Protein AF-A0A418QCU2-F1 (afdb_monomer_lite)

Sequence (236 aa):
VIAGQGRAGPDGTLSGVRPGALLHLPGTDERLAAQLPARLADLHAREFEVLPLRDLRGLRPERPRDLPATALQEVDVWYDRLGRIRRVGNRASSLFRAGTAPYPLADQPLREGGAVRRGERLIEFHLDSARLTELAERPVAGRRIVTASVRDLARALRDDPDLNTFGAVFSISIFSDVLGLYGFTVVDLPPAHERRLTWWSRVIRRAYGVSDPQKRHTPKLAVMSRAAFVERHARD

Structure (mmCIF, N/CA/C/O backbone):
data_AF-A0A418QCU2-F1
#
_entry.id   AF-A0A418QCU2-F1
#
loop_
_atom_site.group_PDB
_atom_site.id
_atom_site.type_symbol
_atom_site.label_atom_id
_atom_site.label_alt_id
_atom_site.label_comp_id
_atom_site.label_asym_id
_atom_site.label_entity_id
_atom_site.label_seq_id
_atom_site.pdbx_PDB_ins_code
_atom_site.Cartn_x
_atom_site.Cartn_y
_atom_site.Cartn_z
_atom_site.occupancy
_atom_site.B_iso_or_equiv
_atom_site.auth_seq_id
_atom_site.auth_comp_id
_atom_site.auth_asym_id
_atom_site.auth_atom_id
_atom_site.pdbx_PDB_model_num
ATOM 1 N N . VAL A 1 1 ? 21.824 -9.791 -14.781 1.00 30.53 1 VAL A N 1
ATOM 2 C CA . VAL A 1 1 ? 21.904 -10.749 -13.646 1.00 30.53 1 VAL A CA 1
ATOM 3 C C . VAL A 1 1 ? 20.633 -10.583 -12.829 1.00 30.53 1 VAL A C 1
ATOM 5 O O . VAL A 1 1 ? 20.264 -9.442 -12.627 1.00 30.53 1 VAL A O 1
ATOM 8 N N . ILE A 1 2 ? 19.911 -11.654 -12.469 1.00 31.83 2 ILE A N 1
ATOM 9 C CA . ILE A 1 2 ? 18.622 -11.552 -11.766 1.00 31.83 2 ILE A CA 1
ATOM 10 C C . ILE A 1 2 ? 18.932 -11.216 -10.314 1.00 31.83 2 ILE A C 1
ATOM 12 O O . ILE A 1 2 ? 19.526 -12.028 -9.612 1.00 31.83 2 ILE A O 1
ATOM 16 N N . ALA A 1 3 ? 18.512 -10.038 -9.868 1.00 28.41 3 ALA A N 1
ATOM 17 C CA . ALA A 1 3 ? 18.489 -9.691 -8.450 1.00 28.41 3 ALA A CA 1
ATOM 18 C C . ALA A 1 3 ? 17.222 -8.882 -8.131 1.00 28.41 3 ALA A C 1
ATOM 20 O O . ALA A 1 3 ? 17.227 -7.686 -7.843 1.00 28.41 3 ALA A O 1
ATOM 21 N N . GLY A 1 4 ? 16.096 -9.573 -8.235 1.00 31.34 4 GLY A N 1
ATOM 22 C CA . GLY A 1 4 ? 14.769 -9.118 -7.846 1.00 31.34 4 GLY A CA 1
ATOM 23 C C . GLY A 1 4 ? 13.805 -10.238 -8.188 1.00 31.34 4 GLY A C 1
ATOM 24 O O . GLY A 1 4 ? 13.878 -10.756 -9.297 1.00 31.34 4 GLY A O 1
ATOM 25 N N . GLN A 1 5 ? 12.995 -10.675 -7.224 1.00 39.28 5 GLN A N 1
ATOM 26 C CA . GLN A 1 5 ? 12.155 -11.874 -7.312 1.00 39.28 5 GLN A CA 1
ATOM 27 C C . GLN A 1 5 ? 11.028 -11.717 -8.341 1.00 39.28 5 GLN A C 1
ATOM 29 O O . GLN A 1 5 ? 9.861 -11.583 -7.987 1.00 39.28 5 GLN A O 1
ATOM 34 N N . GLY A 1 6 ? 11.383 -11.714 -9.622 1.00 42.34 6 GLY A N 1
ATOM 35 C CA . GLY A 1 6 ? 10.427 -11.767 -10.702 1.00 42.34 6 GLY A CA 1
ATOM 36 C C . GLY A 1 6 ? 10.183 -13.207 -11.110 1.00 42.34 6 GLY A C 1
ATOM 37 O O . GLY A 1 6 ? 11.084 -13.857 -11.638 1.00 42.34 6 GLY A O 1
ATOM 38 N N . ARG A 1 7 ? 8.983 -13.729 -10.850 1.00 46.88 7 ARG A N 1
ATOM 39 C CA . ARG A 1 7 ? 8.565 -15.025 -11.395 1.00 46.88 7 ARG A CA 1
ATOM 40 C C . ARG A 1 7 ? 8.063 -14.802 -12.818 1.00 46.88 7 ARG A C 1
ATOM 42 O O . ARG A 1 7 ? 7.165 -13.982 -13.027 1.00 46.88 7 ARG A O 1
ATOM 49 N N . ALA A 1 8 ? 8.648 -15.515 -13.776 1.00 51.78 8 ALA A N 1
ATOM 50 C CA . ALA A 1 8 ? 8.097 -15.605 -15.121 1.00 51.78 8 ALA A CA 1
ATOM 51 C C . ALA A 1 8 ? 6.823 -16.462 -15.067 1.00 51.78 8 ALA A C 1
ATOM 53 O O . ALA A 1 8 ? 6.865 -17.595 -14.586 1.00 51.78 8 ALA A O 1
ATOM 54 N N . GLY A 1 9 ? 5.698 -15.901 -15.506 1.00 48.94 9 GLY A N 1
ATOM 55 C CA . GLY A 1 9 ? 4.469 -16.655 -15.729 1.00 48.94 9 GLY A CA 1
ATOM 56 C C . GLY A 1 9 ? 4.583 -17.565 -16.961 1.00 48.94 9 GLY A C 1
ATOM 57 O O . GLY A 1 9 ? 5.480 -17.365 -17.786 1.00 48.94 9 GLY A O 1
ATOM 58 N N . PRO A 1 10 ? 3.675 -18.547 -17.112 1.00 47.38 10 PRO A N 1
ATOM 59 C CA . PRO A 1 10 ? 3.634 -19.438 -18.278 1.00 47.38 10 PRO A CA 1
ATOM 60 C C . PRO A 1 10 ? 3.483 -18.676 -19.607 1.00 47.38 10 PRO A C 1
ATOM 62 O O . PRO A 1 10 ? 4.009 -19.119 -20.624 1.00 47.38 10 PRO A O 1
ATOM 65 N N . ASP A 1 11 ? 2.886 -17.482 -19.568 1.00 53.50 11 ASP A N 1
ATOM 66 C CA . ASP A 1 11 ? 2.634 -16.630 -20.739 1.00 53.50 11 ASP A CA 1
ATOM 67 C C . ASP A 1 11 ? 3.781 -15.638 -21.021 1.00 53.50 11 ASP A C 1
ATOM 69 O O . ASP A 1 11 ? 3.643 -14.698 -21.802 1.00 53.50 11 ASP A O 1
ATOM 73 N N . GLY A 1 12 ? 4.923 -15.792 -20.342 1.00 57.09 12 GLY A N 1
ATOM 74 C CA . GLY A 1 12 ? 6.085 -14.914 -20.491 1.00 57.09 12 GLY A CA 1
ATOM 75 C C . GLY A 1 12 ? 5.992 -13.588 -19.729 1.00 57.09 12 GLY A C 1
ATOM 76 O O . GLY A 1 12 ? 6.946 -12.815 -19.763 1.00 57.09 12 GLY A O 1
ATOM 77 N N . THR A 1 13 ? 4.907 -13.328 -18.995 1.00 60.78 13 THR A N 1
ATOM 78 C CA . THR A 1 13 ? 4.749 -12.129 -18.158 1.00 60.78 13 THR A CA 1
ATOM 79 C C . THR A 1 13 ? 5.712 -12.136 -16.967 1.00 60.78 13 THR A C 1
ATOM 81 O O . THR A 1 13 ? 5.891 -13.143 -16.278 1.00 60.78 13 THR A O 1
ATOM 84 N N . LEU A 1 14 ? 6.356 -10.994 -16.705 1.00 65.81 14 LEU A N 1
ATOM 85 C CA . LEU A 1 14 ? 7.281 -1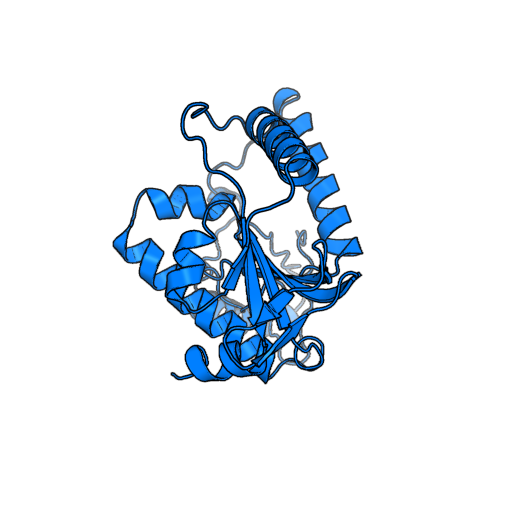0.836 -15.581 1.00 65.81 14 LEU A CA 1
ATOM 86 C C . LEU A 1 14 ? 6.537 -10.266 -14.367 1.00 65.81 14 LEU A C 1
ATOM 88 O O . LEU A 1 14 ? 6.304 -9.060 -14.275 1.00 65.81 14 LEU A O 1
ATOM 92 N N . SER A 1 15 ? 6.169 -11.114 -13.409 1.00 61.00 15 SER A N 1
ATOM 93 C CA . SER A 1 15 ? 5.584 -10.653 -12.138 1.00 61.00 15 SER A CA 1
ATOM 94 C C . SER A 1 15 ? 6.666 -10.093 -11.205 1.00 61.00 15 SER A C 1
ATOM 96 O O . SER A 1 15 ? 7.837 -10.397 -11.387 1.00 61.00 15 SER A O 1
ATOM 98 N N . GLY A 1 16 ? 6.320 -9.247 -10.229 1.00 61.62 16 GLY A N 1
ATOM 99 C CA . GLY A 1 16 ? 7.243 -8.842 -9.150 1.00 61.62 16 GLY A CA 1
ATOM 100 C C . GLY A 1 16 ? 8.428 -7.941 -9.541 1.00 61.62 16 GLY A C 1
ATOM 101 O O . GLY A 1 16 ? 9.327 -7.721 -8.729 1.00 61.62 16 GLY A O 1
ATOM 102 N N . VAL A 1 17 ? 8.450 -7.397 -10.763 1.00 69.81 17 VAL A N 1
ATOM 103 C CA . VAL A 1 17 ? 9.510 -6.481 -11.217 1.00 69.81 17 VAL A CA 1
ATOM 104 C C . VAL A 1 17 ? 9.438 -5.155 -10.455 1.00 69.81 17 VAL A C 1
ATOM 106 O O . VAL A 1 17 ? 8.374 -4.543 -10.318 1.00 69.81 17 VAL A O 1
ATOM 109 N N . ARG A 1 18 ? 10.598 -4.699 -9.972 1.00 67.00 18 ARG A N 1
ATOM 110 C CA . ARG A 1 18 ? 10.771 -3.421 -9.273 1.00 67.00 18 ARG A CA 1
ATOM 111 C C . ARG A 1 18 ? 11.712 -2.492 -10.050 1.00 67.00 18 ARG A C 1
ATOM 113 O O . ARG A 1 18 ? 12.599 -2.984 -10.744 1.00 67.00 18 ARG A O 1
ATOM 120 N N . PRO A 1 19 ? 11.555 -1.164 -9.934 1.00 69.44 19 PRO A N 1
ATOM 121 C CA . PRO A 1 19 ? 12.532 -0.207 -10.450 1.00 69.44 19 PRO A CA 1
ATOM 122 C C . PRO A 1 19 ? 13.943 -0.532 -9.943 1.00 69.44 19 PRO A C 1
ATOM 124 O O . PRO A 1 19 ? 14.108 -0.904 -8.781 1.00 69.44 19 PRO A O 1
ATOM 127 N N . GLY A 1 20 ? 14.943 -0.436 -10.821 1.00 68.62 20 GLY A N 1
ATOM 128 C CA . GLY A 1 20 ? 16.325 -0.819 -10.509 1.00 68.62 20 GLY A CA 1
ATOM 129 C C . GLY A 1 20 ? 16.579 -2.332 -10.453 1.00 68.62 20 GLY A C 1
ATOM 130 O O . GLY A 1 20 ? 17.703 -2.743 -10.173 1.00 68.62 20 GLY A O 1
ATOM 131 N N . ALA A 1 21 ? 15.577 -3.181 -10.723 1.00 72.81 21 ALA A N 1
ATOM 132 C CA . ALA A 1 21 ? 15.808 -4.613 -10.876 1.00 72.81 21 ALA A CA 1
ATOM 133 C C . ALA A 1 21 ? 16.702 -4.886 -12.088 1.00 72.81 21 ALA A C 1
ATOM 135 O O . ALA A 1 21 ? 16.481 -4.370 -13.183 1.00 72.81 21 ALA A O 1
ATOM 136 N N . LEU A 1 22 ? 17.688 -5.755 -11.891 1.00 73.56 22 LEU A N 1
ATOM 137 C CA . LEU A 1 22 ? 18.537 -6.227 -12.969 1.00 73.56 22 LEU A CA 1
ATOM 138 C C . LEU A 1 22 ? 17.881 -7.435 -13.645 1.00 73.56 22 LEU A C 1
ATOM 140 O O . LEU A 1 22 ? 17.531 -8.423 -12.996 1.00 73.56 22 LEU A O 1
ATOM 144 N N . LEU A 1 23 ? 17.741 -7.359 -14.967 1.00 72.12 23 LEU A N 1
ATOM 145 C CA . LEU A 1 23 ? 17.349 -8.487 -15.805 1.00 72.12 23 LEU A CA 1
ATOM 146 C C . LEU A 1 23 ? 18.615 -9.254 -16.213 1.00 72.12 23 LEU A C 1
ATOM 148 O O . LEU A 1 23 ? 19.646 -8.672 -16.558 1.00 72.12 23 LEU A O 1
ATOM 152 N N . HIS A 1 24 ? 18.595 -10.582 -16.122 1.00 71.50 24 HIS A N 1
ATOM 153 C CA . HIS A 1 24 ? 19.604 -11.423 -16.768 1.00 71.50 24 HIS A CA 1
ATOM 154 C C . HIS A 1 24 ? 18.985 -12.071 -17.982 1.00 71.50 24 HIS A C 1
ATOM 156 O O . HIS A 1 24 ? 17.949 -12.718 -17.855 1.00 71.50 24 HIS A O 1
ATOM 162 N N . LEU A 1 25 ? 19.648 -11.928 -19.118 1.00 70.31 25 LEU A N 1
ATOM 163 C CA . LEU A 1 25 ? 19.266 -12.603 -20.340 1.00 70.31 25 LEU A CA 1
ATOM 164 C C . LEU A 1 25 ? 20.426 -13.528 -20.718 1.00 70.31 25 LEU A C 1
ATOM 166 O O . LEU A 1 25 ? 21.427 -13.034 -21.236 1.00 70.31 25 LEU A O 1
ATOM 170 N N . PRO A 1 26 ? 20.373 -14.831 -20.381 1.00 65.69 26 PRO A N 1
ATOM 171 C CA . PRO A 1 26 ? 21.338 -15.786 -20.911 1.00 65.69 26 PRO A CA 1
ATOM 172 C C . PRO A 1 26 ? 21.251 -15.791 -22.442 1.00 65.69 26 PRO A C 1
ATOM 174 O O . PRO A 1 26 ? 20.197 -16.064 -23.008 1.00 65.69 26 PRO A O 1
ATOM 177 N N . GLY A 1 27 ? 22.359 -15.463 -23.111 1.00 65.38 27 GLY A N 1
ATOM 178 C CA . GLY A 1 27 ? 22.407 -15.287 -24.570 1.00 65.38 27 GLY A CA 1
ATOM 179 C C . GLY A 1 27 ? 22.281 -16.575 -25.390 1.00 65.38 27 GLY A C 1
ATOM 180 O O . GLY A 1 27 ? 22.303 -16.511 -26.611 1.00 65.38 27 GLY A O 1
ATOM 181 N N . THR A 1 28 ? 22.169 -17.731 -24.737 1.00 72.38 28 THR A N 1
ATOM 182 C CA . THR A 1 28 ? 22.116 -19.059 -25.367 1.00 72.38 28 THR A CA 1
ATOM 183 C C . THR A 1 28 ? 20.739 -19.723 -25.278 1.00 72.38 28 THR A C 1
ATOM 185 O O . THR A 1 28 ? 20.590 -20.867 -25.694 1.00 72.38 28 THR A O 1
ATOM 188 N N . ASP A 1 29 ? 19.730 -19.041 -24.727 1.00 75.56 29 ASP A N 1
ATOM 189 C CA . ASP A 1 29 ? 18.372 -19.577 -24.598 1.00 75.56 29 ASP A CA 1
ATOM 190 C C . ASP A 1 29 ? 17.481 -19.096 -25.760 1.00 75.56 29 ASP A C 1
ATOM 192 O O . ASP A 1 29 ? 17.008 -17.956 -25.783 1.00 75.56 29 ASP A O 1
ATOM 196 N N . GLU A 1 30 ? 17.236 -19.981 -26.730 1.00 75.94 30 GLU A N 1
ATOM 197 C CA . GLU A 1 30 ? 16.396 -19.706 -27.905 1.00 75.94 30 GLU A CA 1
ATOM 198 C C . GLU A 1 30 ? 14.939 -19.375 -27.540 1.00 75.94 30 GLU A C 1
ATOM 200 O O . GLU A 1 30 ? 14.306 -18.535 -28.186 1.00 75.94 30 GLU A O 1
ATOM 205 N N . ARG A 1 31 ? 14.400 -19.973 -26.467 1.00 77.44 31 ARG A N 1
ATOM 206 C CA . ARG A 1 31 ? 13.034 -19.677 -26.002 1.00 77.44 31 ARG A CA 1
ATOM 207 C C . ARG A 1 31 ? 12.959 -18.274 -25.422 1.00 77.44 31 ARG A C 1
ATOM 209 O O . ARG A 1 31 ? 11.982 -17.561 -25.652 1.00 77.44 31 ARG A O 1
ATOM 216 N N . LEU A 1 32 ? 13.990 -17.864 -24.688 1.00 73.81 32 LEU A N 1
ATOM 217 C CA . LEU A 1 32 ? 14.082 -16.510 -24.160 1.00 73.81 32 LEU A CA 1
ATOM 218 C C . LEU A 1 32 ? 14.228 -15.477 -25.280 1.00 73.81 32 LEU A C 1
ATOM 220 O O . LEU A 1 32 ? 13.557 -14.447 -25.226 1.00 73.81 32 LEU A O 1
ATOM 224 N N . ALA A 1 33 ? 15.058 -15.756 -26.290 1.00 77.31 33 ALA A N 1
ATOM 225 C CA . ALA A 1 33 ? 15.233 -14.881 -27.447 1.00 77.31 33 ALA A CA 1
ATOM 226 C C . ALA A 1 33 ? 13.902 -14.640 -28.182 1.00 77.31 33 ALA A C 1
ATOM 228 O O . ALA A 1 33 ? 13.567 -13.493 -28.479 1.00 77.31 33 ALA A O 1
ATOM 229 N N . ALA A 1 34 ? 13.099 -15.692 -28.377 1.00 81.12 34 ALA A N 1
ATOM 230 C CA . ALA A 1 34 ? 11.776 -15.587 -28.994 1.00 81.12 34 ALA A CA 1
ATOM 231 C C . ALA A 1 34 ? 10.764 -14.791 -28.141 1.00 81.12 34 ALA A C 1
ATOM 233 O O . ALA A 1 34 ? 9.932 -14.064 -28.679 1.00 81.12 34 ALA A O 1
ATOM 234 N N . GLN A 1 35 ? 10.833 -14.897 -26.810 1.00 80.69 35 GLN A N 1
ATOM 235 C CA . GLN A 1 35 ? 9.907 -14.217 -25.891 1.00 80.69 35 GLN A CA 1
ATOM 236 C C . GLN A 1 35 ? 10.326 -12.782 -25.536 1.00 80.69 35 GLN A C 1
ATOM 238 O O . GLN A 1 35 ? 9.530 -12.028 -24.969 1.00 80.69 35 GLN A O 1
ATOM 243 N N . LEU A 1 36 ? 11.566 -12.386 -25.835 1.00 81.88 36 LEU A N 1
ATOM 244 C CA . LEU A 1 36 ? 12.129 -11.110 -25.400 1.00 81.88 36 LEU A CA 1
ATOM 245 C C . LEU A 1 36 ? 11.341 -9.885 -25.902 1.00 81.88 36 LEU A C 1
ATOM 247 O O . LEU A 1 36 ? 11.048 -9.028 -25.067 1.00 81.88 36 LEU A O 1
ATOM 251 N N . PRO A 1 37 ? 10.928 -9.780 -27.183 1.00 85.06 37 PRO A N 1
ATOM 252 C CA . PRO A 1 37 ? 10.163 -8.622 -27.649 1.00 85.06 37 PRO A CA 1
ATOM 253 C C . PRO A 1 37 ? 8.841 -8.441 -26.893 1.00 85.06 37 PRO A C 1
ATOM 255 O O . PRO A 1 37 ? 8.525 -7.333 -26.465 1.00 85.06 37 PRO A O 1
ATOM 258 N N . ALA A 1 38 ? 8.109 -9.533 -26.652 1.00 82.31 38 ALA A N 1
ATOM 259 C CA . ALA A 1 38 ? 6.856 -9.502 -25.898 1.00 82.31 38 ALA A CA 1
ATOM 260 C C . ALA A 1 38 ? 7.081 -9.084 -24.434 1.00 82.31 38 ALA A C 1
ATOM 262 O O . ALA A 1 38 ? 6.328 -8.275 -23.894 1.00 82.31 38 ALA A O 1
ATOM 263 N N . ARG A 1 39 ? 8.163 -9.565 -23.806 1.00 81.88 39 ARG A N 1
ATOM 264 C CA . ARG A 1 39 ? 8.551 -9.170 -22.440 1.00 81.88 39 ARG A CA 1
ATOM 265 C C . ARG A 1 39 ? 8.927 -7.694 -22.338 1.00 81.88 39 ARG A C 1
ATOM 267 O O . ARG A 1 39 ? 8.562 -7.041 -21.366 1.00 81.88 39 ARG A O 1
ATOM 274 N N . LEU A 1 40 ? 9.650 -7.161 -23.323 1.00 83.94 40 LEU A N 1
ATOM 275 C CA . LEU A 1 40 ? 10.004 -5.740 -23.366 1.00 83.94 40 LEU A CA 1
ATOM 276 C C . LEU A 1 40 ? 8.768 -4.863 -23.602 1.00 83.94 40 LEU A C 1
ATOM 278 O O . LEU A 1 40 ? 8.631 -3.828 -22.952 1.00 83.94 40 LEU A O 1
ATOM 282 N N . ALA A 1 41 ? 7.850 -5.301 -24.468 1.00 83.00 41 ALA A N 1
ATOM 283 C CA . ALA A 1 41 ? 6.581 -4.619 -24.693 1.00 83.00 41 ALA A CA 1
ATOM 284 C C . ALA A 1 41 ? 5.710 -4.587 -23.422 1.00 83.00 41 ALA A C 1
ATOM 286 O O . ALA A 1 41 ? 5.183 -3.526 -23.091 1.00 83.00 41 ALA A O 1
ATOM 287 N N . ASP A 1 42 ? 5.618 -5.695 -22.673 1.00 81.81 42 ASP A N 1
ATOM 288 C CA . ASP A 1 42 ? 4.931 -5.741 -21.368 1.00 81.81 42 ASP A CA 1
ATOM 289 C C . ASP A 1 42 ? 5.546 -4.751 -20.370 1.00 81.81 42 ASP A C 1
ATOM 291 O O . ASP A 1 42 ? 4.839 -3.949 -19.759 1.00 81.81 42 ASP A O 1
ATOM 295 N N . LEU A 1 43 ? 6.876 -4.757 -20.234 1.00 82.44 43 LEU A N 1
ATOM 296 C CA . LEU A 1 43 ? 7.582 -3.838 -19.340 1.00 82.44 43 LEU A CA 1
ATOM 297 C C . LEU A 1 43 ? 7.321 -2.375 -19.715 1.00 82.44 43 LEU A C 1
ATOM 299 O O . LEU A 1 43 ? 6.993 -1.576 -18.837 1.00 82.44 43 LEU A O 1
ATOM 303 N N . HIS A 1 44 ? 7.387 -2.038 -21.002 1.00 82.00 44 HIS A N 1
ATOM 304 C CA . HIS A 1 44 ? 7.126 -0.683 -21.481 1.00 82.00 44 HIS A CA 1
ATOM 305 C C . HIS A 1 44 ? 5.660 -0.264 -21.283 1.00 82.00 44 HIS A C 1
ATOM 307 O O . HIS A 1 44 ? 5.393 0.844 -20.819 1.00 82.00 44 HIS A O 1
ATOM 313 N N . ALA A 1 45 ? 4.699 -1.158 -21.545 1.00 82.56 45 ALA A N 1
ATOM 314 C CA . ALA A 1 45 ? 3.277 -0.925 -21.266 1.00 82.56 45 ALA A CA 1
ATOM 315 C C . ALA A 1 45 ? 3.011 -0.682 -19.770 1.00 82.56 45 ALA A C 1
ATOM 317 O O . ALA A 1 45 ? 2.085 0.033 -19.389 1.00 82.56 45 ALA A O 1
ATOM 318 N N . ARG A 1 46 ? 3.867 -1.244 -18.916 1.00 76.12 46 ARG A N 1
ATOM 319 C CA . ARG A 1 46 ? 3.882 -1.034 -17.471 1.00 76.12 46 ARG A CA 1
ATOM 320 C C . ARG A 1 46 ? 4.797 0.111 -17.043 1.00 76.12 46 ARG A C 1
ATOM 322 O O . ARG A 1 46 ? 5.106 0.193 -15.861 1.00 76.12 46 ARG A O 1
ATOM 329 N N . GLU A 1 47 ? 5.194 1.002 -17.951 1.00 80.81 47 GLU A N 1
ATOM 330 C CA . GLU A 1 47 ? 5.992 2.211 -17.690 1.00 80.81 47 GLU A CA 1
ATOM 331 C C . GLU A 1 47 ? 7.446 1.942 -17.248 1.00 80.81 47 GLU A C 1
ATOM 333 O O . GLU A 1 47 ? 8.111 2.839 -16.726 1.00 80.81 47 GLU A O 1
ATOM 338 N N . PHE A 1 48 ? 7.959 0.719 -17.411 1.00 80.25 48 PHE A N 1
ATOM 339 C CA . PHE A 1 48 ? 9.370 0.429 -17.161 1.00 80.25 48 PHE A CA 1
ATOM 340 C C . PHE A 1 48 ? 10.221 0.810 -18.366 1.00 80.25 48 PHE A C 1
ATOM 342 O O . PHE A 1 48 ? 9.919 0.456 -19.504 1.00 80.25 48 PHE A O 1
ATOM 349 N N . GLU A 1 49 ? 11.345 1.457 -18.084 1.00 82.12 49 GLU A N 1
ATOM 350 C CA . GLU A 1 49 ? 12.409 1.675 -19.052 1.00 82.12 49 GLU A CA 1
ATOM 351 C C . GLU A 1 49 ? 13.488 0.605 -18.861 1.00 82.12 49 GLU A C 1
ATOM 353 O O . GLU A 1 49 ? 13.977 0.384 -17.748 1.00 82.12 49 GLU A O 1
ATOM 358 N N . VAL A 1 50 ? 13.839 -0.092 -19.943 1.00 82.62 50 VAL A N 1
ATOM 359 C CA . VAL A 1 50 ? 14.890 -1.113 -19.930 1.00 82.62 50 VAL A CA 1
ATOM 360 C C . VAL A 1 50 ? 16.165 -0.490 -20.476 1.00 82.62 50 VAL A C 1
ATOM 362 O O . VAL A 1 50 ? 16.270 -0.216 -21.668 1.00 82.62 50 VAL A O 1
ATOM 365 N N . LEU A 1 51 ? 17.135 -0.281 -19.590 1.00 82.31 51 LEU A N 1
ATOM 366 C CA . LEU A 1 51 ? 18.419 0.336 -19.910 1.00 82.31 51 LEU A CA 1
ATOM 367 C C . LEU A 1 51 ? 19.556 -0.684 -19.807 1.00 82.31 51 LEU A C 1
ATOM 369 O O . LEU A 1 51 ? 19.501 -1.589 -18.963 1.00 82.31 51 LEU A O 1
ATOM 373 N N . PRO A 1 52 ? 20.619 -0.553 -20.621 1.00 80.69 52 PRO A N 1
ATOM 374 C CA . PRO A 1 52 ? 21.836 -1.310 -20.381 1.00 80.69 52 PRO A CA 1
ATOM 375 C C . PRO A 1 52 ? 22.460 -0.868 -19.049 1.00 80.69 52 PRO A C 1
ATOM 377 O O . PRO A 1 52 ? 22.338 0.282 -18.634 1.00 80.69 52 PRO A O 1
ATOM 380 N N . LEU A 1 53 ? 23.179 -1.782 -18.388 1.00 76.56 53 LEU A N 1
ATOM 381 C CA . LEU A 1 53 ? 23.733 -1.570 -17.041 1.00 76.56 53 LEU A CA 1
ATOM 382 C C . LEU A 1 53 ? 24.556 -0.275 -16.913 1.00 76.56 53 LEU A C 1
ATOM 384 O O . LEU A 1 53 ? 24.494 0.388 -15.886 1.00 76.56 53 LEU A O 1
ATOM 388 N N . ARG A 1 54 ? 25.296 0.092 -17.965 1.00 76.81 54 ARG A N 1
ATOM 389 C CA . ARG A 1 54 ? 26.115 1.316 -18.029 1.00 76.81 54 ARG A CA 1
ATOM 390 C C . ARG A 1 54 ? 25.310 2.619 -17.961 1.00 76.81 54 ARG A C 1
ATOM 392 O O . ARG A 1 54 ? 25.853 3.629 -17.531 1.00 76.81 54 ARG A O 1
ATOM 399 N N . ASP A 1 55 ? 24.041 2.580 -18.355 1.00 77.12 55 ASP A N 1
ATOM 400 C CA . ASP A 1 55 ? 23.168 3.754 -18.423 1.00 77.12 55 ASP A CA 1
ATOM 401 C C . ASP A 1 55 ? 22.288 3.870 -17.162 1.00 77.12 55 ASP A C 1
ATOM 403 O O . ASP A 1 55 ? 21.531 4.831 -17.005 1.00 77.12 55 ASP A O 1
ATOM 407 N N . LEU A 1 56 ? 22.403 2.922 -16.217 1.00 72.31 56 LEU A N 1
ATOM 408 C CA . LEU A 1 56 ? 21.753 3.032 -14.914 1.00 72.31 56 LEU A CA 1
ATOM 409 C C . LEU A 1 56 ? 22.396 4.160 -14.098 1.00 72.31 56 LEU A C 1
ATOM 411 O O . LEU A 1 56 ? 23.542 4.082 -13.650 1.00 72.31 56 LEU A O 1
ATOM 415 N N . ARG A 1 57 ? 21.619 5.223 -13.872 1.00 64.88 57 ARG A N 1
ATOM 416 C CA . ARG A 1 57 ? 22.030 6.366 -13.051 1.00 64.88 57 ARG A CA 1
ATOM 417 C C . ARG A 1 57 ? 22.396 5.928 -11.636 1.00 64.88 57 ARG A C 1
ATOM 419 O O . ARG A 1 57 ? 21.675 5.166 -11.001 1.00 64.88 57 ARG A O 1
ATOM 426 N N . GLY A 1 58 ? 23.496 6.475 -11.124 1.00 66.62 58 GLY A N 1
ATOM 427 C CA . GLY A 1 58 ? 23.945 6.220 -9.755 1.00 66.62 58 GLY A CA 1
ATOM 428 C C . GLY A 1 58 ? 24.656 4.881 -9.560 1.00 66.62 58 GLY A C 1
ATOM 429 O O . GLY A 1 58 ? 25.042 4.584 -8.430 1.00 66.62 58 GLY A O 1
ATOM 430 N N . LEU A 1 59 ? 24.883 4.106 -10.631 1.00 66.75 59 LEU A N 1
ATOM 431 C CA . LEU A 1 59 ? 25.722 2.915 -10.572 1.00 66.75 59 LEU A CA 1
ATOM 432 C C . LEU A 1 59 ? 27.146 3.330 -10.183 1.00 66.75 59 LEU A C 1
ATOM 434 O O . LEU A 1 59 ? 27.868 3.975 -10.943 1.00 66.75 59 LEU A O 1
ATOM 438 N N . ARG A 1 60 ? 27.546 2.980 -8.966 1.00 75.25 60 ARG A N 1
ATOM 439 C CA . ARG A 1 60 ? 28.899 3.193 -8.462 1.00 75.25 60 ARG A CA 1
ATOM 440 C C . ARG A 1 60 ? 29.298 2.013 -7.588 1.00 75.25 60 ARG A C 1
ATOM 442 O O . ARG A 1 60 ? 28.418 1.418 -6.968 1.00 75.25 60 ARG A O 1
ATOM 449 N N . PRO A 1 61 ? 30.599 1.705 -7.481 1.00 74.19 61 PRO A N 1
ATOM 450 C CA . PRO A 1 61 ? 31.075 0.757 -6.488 1.00 74.19 61 PRO A CA 1
ATOM 451 C C . PRO A 1 61 ? 30.609 1.166 -5.087 1.00 74.19 61 PRO A C 1
ATOM 453 O O . PRO A 1 61 ? 30.654 2.356 -4.729 1.00 74.19 61 PRO A O 1
ATOM 456 N N . GLU A 1 62 ? 30.158 0.180 -4.313 1.00 69.19 62 GLU A N 1
ATOM 457 C CA . GLU A 1 62 ? 29.862 0.368 -2.898 1.00 69.19 62 GLU A CA 1
ATOM 458 C C . GLU A 1 62 ? 31.127 0.831 -2.171 1.00 69.19 62 GLU A C 1
ATOM 460 O O . GLU A 1 62 ? 32.240 0.365 -2.423 1.00 69.19 62 GLU A O 1
ATOM 465 N N . ARG A 1 63 ? 30.960 1.804 -1.281 1.00 75.75 63 ARG A N 1
ATOM 466 C CA . ARG A 1 63 ? 32.012 2.320 -0.409 1.00 75.75 63 ARG A CA 1
ATOM 467 C C . ARG A 1 63 ? 31.683 1.925 1.030 1.00 75.75 63 ARG A C 1
ATOM 469 O O . ARG A 1 63 ? 30.511 1.772 1.358 1.00 75.75 63 ARG A O 1
ATOM 476 N N . PRO A 1 64 ? 32.666 1.882 1.943 1.00 73.62 64 PRO A N 1
ATOM 477 C CA . PRO A 1 64 ? 32.417 1.544 3.349 1.00 73.62 64 PRO A CA 1
ATOM 478 C C . PRO A 1 64 ? 31.334 2.401 4.029 1.00 73.62 64 PRO A C 1
ATOM 480 O O . PRO A 1 64 ? 30.606 1.925 4.892 1.00 73.62 64 PRO A O 1
ATOM 483 N N . ARG A 1 65 ? 31.179 3.662 3.602 1.00 72.81 65 ARG A N 1
ATOM 484 C CA . ARG A 1 65 ? 30.124 4.574 4.081 1.00 72.81 65 ARG A CA 1
ATOM 485 C C . ARG A 1 65 ? 28.698 4.175 3.674 1.00 72.81 65 ARG A C 1
ATOM 487 O O . ARG A 1 65 ? 27.754 4.722 4.227 1.00 72.81 65 ARG A O 1
ATOM 494 N N . ASP A 1 66 ? 28.551 3.273 2.708 1.00 66.81 66 ASP A N 1
ATOM 495 C CA . ASP A 1 66 ? 27.261 2.802 2.196 1.00 66.81 66 ASP A CA 1
ATOM 496 C C . ASP A 1 66 ? 26.768 1.560 2.950 1.00 66.81 66 ASP A C 1
ATOM 498 O O . ASP A 1 66 ? 25.574 1.278 2.945 1.00 66.81 66 ASP A O 1
ATOM 502 N N . LEU A 1 67 ? 27.661 0.872 3.676 1.00 73.50 67 LEU A N 1
ATOM 503 C CA . LEU A 1 67 ? 27.346 -0.338 4.440 1.00 73.50 67 LEU A CA 1
ATOM 504 C C . LEU A 1 67 ? 26.158 -0.175 5.403 1.00 73.50 67 LEU A C 1
ATOM 506 O O . LEU A 1 67 ? 25.349 -1.097 5.472 1.00 73.50 67 LEU A O 1
ATOM 510 N N . PRO A 1 68 ? 25.978 0.956 6.122 1.00 68.06 68 PRO A N 1
ATOM 511 C CA . PRO A 1 68 ? 24.796 1.140 6.963 1.00 68.06 68 PRO A CA 1
ATOM 512 C C . PRO A 1 68 ? 23.487 1.159 6.164 1.00 68.06 68 PRO A C 1
ATOM 514 O O . PRO A 1 68 ? 22.490 0.603 6.619 1.00 68.06 68 PRO A O 1
ATOM 517 N N . ALA A 1 69 ? 23.485 1.772 4.977 1.00 62.53 69 ALA A N 1
ATOM 518 C CA . ALA A 1 69 ? 22.314 1.815 4.105 1.00 62.53 69 ALA A CA 1
ATOM 519 C C . ALA A 1 69 ? 22.028 0.433 3.496 1.00 62.53 69 ALA A C 1
ATOM 521 O O . ALA A 1 69 ? 20.874 0.006 3.486 1.00 62.53 69 ALA A O 1
ATOM 522 N N . THR A 1 70 ? 23.071 -0.291 3.075 1.00 65.25 70 THR A N 1
ATOM 523 C CA . THR A 1 70 ? 22.962 -1.678 2.596 1.00 65.25 70 THR A CA 1
ATOM 524 C C . THR A 1 70 ? 22.418 -2.599 3.693 1.00 65.25 70 THR A C 1
ATOM 526 O O . THR A 1 70 ? 21.485 -3.360 3.457 1.00 65.25 70 THR A O 1
ATOM 529 N N . ALA A 1 71 ? 22.919 -2.485 4.926 1.00 64.12 71 ALA A N 1
ATOM 530 C CA . ALA A 1 71 ? 22.435 -3.274 6.057 1.00 64.12 71 ALA A CA 1
ATOM 531 C C . ALA A 1 71 ? 20.967 -2.970 6.406 1.00 64.12 71 ALA A C 1
ATOM 533 O O . ALA A 1 71 ? 20.203 -3.894 6.679 1.00 64.12 71 ALA A O 1
ATOM 534 N N . LEU A 1 72 ? 20.544 -1.699 6.367 1.00 62.38 72 LEU A N 1
ATOM 535 C CA . LEU A 1 72 ? 19.130 -1.351 6.551 1.00 62.38 72 LEU A CA 1
ATOM 536 C C . LEU A 1 72 ? 18.247 -1.908 5.430 1.00 62.38 72 LEU A C 1
ATOM 538 O O . LEU A 1 72 ? 17.148 -2.379 5.706 1.00 62.38 72 LEU A O 1
ATOM 542 N N . GLN A 1 73 ? 18.731 -1.904 4.190 1.00 62.81 73 GLN A N 1
ATOM 543 C CA . GLN A 1 73 ? 17.998 -2.472 3.063 1.00 62.81 73 GLN A CA 1
ATOM 544 C C . GLN A 1 73 ? 17.762 -3.982 3.236 1.00 62.81 73 GLN A C 1
ATOM 546 O O . GLN A 1 73 ? 16.690 -4.476 2.895 1.00 62.81 73 GLN A O 1
ATOM 551 N N . GLU A 1 74 ? 18.716 -4.710 3.820 1.00 60.91 74 GLU A N 1
ATOM 552 C CA . GLU A 1 74 ? 18.537 -6.124 4.174 1.00 60.91 74 GLU A CA 1
ATOM 553 C C . GLU A 1 74 ? 17.512 -6.325 5.301 1.00 60.91 74 GLU A C 1
ATOM 555 O O . GLU A 1 74 ? 16.722 -7.272 5.263 1.00 60.91 74 GLU A O 1
ATOM 560 N N . VAL A 1 75 ? 17.466 -5.415 6.283 1.00 60.91 75 VAL A N 1
ATOM 561 C CA . VAL A 1 75 ? 16.421 -5.417 7.322 1.00 60.91 75 VAL A CA 1
ATOM 562 C C . VAL A 1 75 ? 15.044 -5.172 6.706 1.00 60.91 75 VAL A C 1
ATOM 564 O O . VAL A 1 75 ? 14.105 -5.888 7.047 1.00 60.91 75 VAL A O 1
ATOM 567 N N . ASP A 1 76 ? 14.927 -4.236 5.762 1.00 62.03 76 ASP A N 1
ATOM 568 C CA . ASP A 1 76 ? 13.685 -3.986 5.023 1.00 62.03 76 ASP A CA 1
ATOM 569 C C . ASP A 1 76 ? 13.256 -5.221 4.219 1.00 62.03 76 ASP A C 1
ATOM 571 O O . ASP A 1 76 ? 12.088 -5.596 4.254 1.00 62.03 76 ASP A O 1
ATOM 575 N N . VAL A 1 77 ? 14.191 -5.919 3.561 1.00 60.44 77 VAL A N 1
ATOM 576 C CA . VAL A 1 77 ? 13.905 -7.181 2.851 1.00 60.44 77 VAL A CA 1
ATOM 577 C C . VAL A 1 77 ? 13.405 -8.260 3.814 1.00 60.44 77 VAL A C 1
ATOM 579 O O . VAL A 1 77 ? 12.468 -8.996 3.492 1.00 60.44 77 VAL A O 1
ATOM 582 N N . TRP A 1 78 ? 13.996 -8.359 5.004 1.00 55.84 78 TRP A N 1
ATOM 583 C CA . TRP A 1 78 ? 13.547 -9.284 6.044 1.00 55.84 78 TRP A CA 1
ATOM 584 C C . TRP A 1 78 ? 12.165 -8.927 6.590 1.00 55.84 78 TRP A C 1
ATOM 586 O O . TRP A 1 78 ? 11.329 -9.816 6.763 1.00 55.84 78 TRP A O 1
ATOM 596 N N . TYR A 1 79 ? 11.905 -7.642 6.824 1.00 56.91 79 TYR A N 1
ATOM 597 C CA . TYR A 1 79 ? 10.614 -7.150 7.292 1.00 56.91 79 TYR A CA 1
ATOM 598 C C . TYR A 1 79 ? 9.526 -7.358 6.232 1.00 56.91 79 TYR A C 1
ATOM 600 O O . TYR A 1 79 ? 8.453 -7.871 6.549 1.00 56.91 79 TYR A O 1
ATOM 608 N N . ASP A 1 80 ? 9.836 -7.083 4.961 1.00 63.12 80 ASP A N 1
ATOM 609 C CA . ASP A 1 80 ? 8.958 -7.344 3.820 1.00 63.12 80 ASP A CA 1
ATOM 610 C C . ASP A 1 80 ? 8.636 -8.844 3.711 1.00 63.12 80 ASP A C 1
ATOM 612 O O . ASP A 1 80 ? 7.481 -9.234 3.515 1.00 63.12 80 ASP A O 1
ATOM 616 N N . ARG A 1 81 ? 9.637 -9.710 3.921 1.00 58.78 81 ARG A N 1
ATOM 617 C CA . ARG A 1 81 ? 9.472 -11.169 3.881 1.00 58.78 81 ARG A CA 1
ATOM 618 C C . ARG A 1 81 ? 8.631 -11.702 5.043 1.00 58.78 81 ARG A C 1
ATOM 620 O O . ARG A 1 81 ? 7.804 -12.588 4.828 1.00 58.78 81 ARG A O 1
ATOM 627 N N . LEU A 1 82 ? 8.817 -11.169 6.250 1.00 58.38 82 LEU A N 1
ATOM 628 C CA . LEU A 1 82 ? 8.054 -11.555 7.443 1.00 58.38 82 LEU A CA 1
ATOM 629 C C . LEU A 1 82 ? 6.615 -11.018 7.408 1.00 58.38 82 LEU A C 1
ATOM 631 O O . LEU A 1 82 ? 5.685 -11.742 7.762 1.00 58.38 82 LEU A O 1
ATOM 635 N N . GLY A 1 83 ? 6.417 -9.786 6.934 1.00 56.12 83 GLY A N 1
ATOM 636 C CA . GLY A 1 83 ? 5.104 -9.149 6.792 1.00 56.12 83 GLY A CA 1
ATOM 637 C C . GLY A 1 83 ? 4.329 -9.566 5.538 1.00 56.12 83 GLY A C 1
ATOM 638 O O . GLY A 1 83 ? 3.187 -9.137 5.355 1.00 56.12 83 GLY A O 1
ATOM 639 N N . ARG A 1 84 ? 4.941 -10.385 4.664 1.00 64.25 84 ARG A N 1
ATOM 640 C CA . ARG A 1 84 ? 4.452 -10.695 3.306 1.00 64.25 84 ARG A CA 1
ATOM 641 C C . ARG A 1 84 ? 4.071 -9.420 2.542 1.00 64.25 84 ARG A C 1
ATOM 643 O O . ARG A 1 84 ? 3.081 -9.397 1.811 1.00 64.25 84 ARG A O 1
ATOM 650 N N . ILE A 1 85 ? 4.845 -8.356 2.755 1.00 69.50 85 ILE A N 1
ATOM 651 C CA . ILE A 1 85 ? 4.626 -7.056 2.138 1.00 69.50 85 ILE A CA 1
ATOM 652 C C . ILE A 1 85 ? 5.013 -7.186 0.670 1.00 69.50 85 ILE A C 1
ATOM 654 O O . ILE A 1 85 ? 6.143 -7.523 0.318 1.00 69.50 85 ILE A O 1
ATOM 658 N N . ARG A 1 86 ? 4.048 -6.930 -0.202 1.00 72.75 86 ARG A N 1
ATOM 659 C CA . ARG A 1 86 ? 4.210 -6.992 -1.649 1.00 72.75 86 ARG A CA 1
ATOM 660 C C . ARG A 1 86 ? 3.769 -5.698 -2.283 1.00 72.75 86 ARG A C 1
ATOM 662 O O . ARG A 1 86 ? 2.870 -5.014 -1.804 1.00 72.75 86 ARG A O 1
ATOM 669 N N . ARG A 1 87 ? 4.413 -5.355 -3.390 1.00 73.38 87 ARG A N 1
ATOM 670 C CA . ARG A 1 87 ? 4.022 -4.195 -4.179 1.00 73.38 87 ARG A CA 1
ATOM 671 C C . ARG A 1 87 ? 2.605 -4.384 -4.708 1.00 73.38 87 ARG A C 1
ATOM 673 O O . ARG A 1 87 ? 2.261 -5.469 -5.171 1.00 73.38 87 ARG A O 1
ATOM 680 N N . VAL A 1 88 ? 1.810 -3.325 -4.638 1.00 76.69 88 VAL A N 1
ATOM 681 C CA . VAL A 1 88 ? 0.445 -3.326 -5.148 1.00 76.69 88 VAL A CA 1
ATOM 682 C C . VAL A 1 88 ? 0.398 -2.565 -6.460 1.00 76.69 88 VAL A C 1
ATOM 684 O O . VAL A 1 88 ? 0.818 -1.412 -6.534 1.00 76.69 88 VAL A O 1
ATOM 687 N N . GLY A 1 89 ? -0.097 -3.236 -7.496 1.00 69.19 89 GLY A N 1
ATOM 688 C CA . GLY A 1 89 ? -0.010 -2.773 -8.875 1.00 69.19 89 GLY A CA 1
ATOM 689 C C . GLY A 1 89 ? 1.243 -3.284 -9.585 1.00 69.19 89 GLY A C 1
ATOM 690 O O . GLY A 1 89 ? 2.226 -3.703 -8.971 1.00 69.19 89 GLY A O 1
ATOM 691 N N . ASN A 1 90 ? 1.183 -3.269 -10.916 1.00 69.06 90 ASN A N 1
ATOM 692 C CA . ASN A 1 90 ? 2.220 -3.844 -11.770 1.00 69.06 90 ASN A CA 1
ATOM 693 C C . ASN A 1 90 ? 3.047 -2.782 -12.512 1.00 69.06 90 ASN A C 1
ATOM 695 O O . ASN A 1 90 ? 3.941 -3.131 -13.277 1.00 69.06 90 ASN A O 1
ATOM 699 N N . ARG A 1 91 ? 2.761 -1.491 -12.308 1.00 68.94 91 ARG A N 1
ATOM 700 C CA . ARG A 1 91 ? 3.369 -0.389 -13.062 1.00 68.94 91 ARG A CA 1
ATOM 701 C C . ARG A 1 91 ? 4.677 0.065 -12.446 1.00 68.94 91 ARG A C 1
ATOM 703 O O . ARG A 1 91 ? 4.891 -0.066 -11.242 1.00 68.94 91 ARG A O 1
ATOM 710 N N . ALA A 1 92 ? 5.552 0.666 -13.238 1.00 64.25 92 ALA A N 1
ATOM 711 C CA . ALA A 1 92 ? 6.744 1.304 -12.732 1.00 64.25 92 ALA A CA 1
ATOM 712 C C . ALA A 1 92 ? 6.355 2.420 -11.776 1.00 64.25 92 ALA A C 1
ATOM 714 O O . ALA A 1 92 ? 7.029 2.520 -10.770 1.00 64.25 92 ALA A O 1
ATOM 715 N N . SER A 1 93 ? 5.261 3.163 -11.977 1.00 65.69 93 SER A N 1
ATOM 716 C CA . SER A 1 93 ? 4.787 4.227 -11.073 1.00 65.69 93 SER A CA 1
ATOM 717 C C . SER A 1 93 ? 4.149 3.769 -9.750 1.00 65.69 93 SER A C 1
ATOM 719 O O . SER A 1 93 ? 4.030 4.598 -8.851 1.00 65.69 93 SER A O 1
ATOM 721 N N . SER A 1 94 ? 3.801 2.486 -9.568 1.00 71.12 94 SER A N 1
ATOM 722 C CA . SER A 1 94 ? 3.067 2.019 -8.377 1.00 71.12 94 SER A CA 1
ATOM 723 C C . SER A 1 94 ? 3.803 2.340 -7.067 1.00 71.12 94 SER A C 1
ATOM 725 O O . SER A 1 94 ? 4.941 1.901 -6.863 1.00 71.12 94 SER A O 1
ATOM 727 N N . LEU A 1 95 ? 3.153 3.111 -6.188 1.00 75.69 95 LEU A N 1
ATOM 728 C CA . LEU A 1 95 ? 3.757 3.632 -4.954 1.00 75.69 95 LEU A CA 1
ATOM 729 C C . LEU A 1 95 ? 3.519 2.775 -3.721 1.00 75.69 95 LEU A C 1
ATOM 731 O O . LEU A 1 95 ? 4.291 2.868 -2.766 1.00 75.69 95 LEU A O 1
ATOM 735 N N . PHE A 1 96 ? 2.437 2.000 -3.711 1.00 82.31 96 PHE A N 1
ATOM 736 C CA . PHE A 1 96 ? 2.026 1.287 -2.515 1.00 82.31 96 PHE A CA 1
ATOM 737 C C . PHE A 1 96 ? 2.597 -0.121 -2.466 1.00 82.31 96 PHE A C 1
ATOM 739 O O . PHE A 1 96 ? 2.677 -0.839 -3.467 1.00 82.31 96 PHE A O 1
ATOM 746 N N . ARG A 1 97 ? 2.961 -0.521 -1.255 1.00 83.06 97 ARG A N 1
ATOM 747 C CA . ARG A 1 97 ? 3.179 -1.913 -0.880 1.00 83.06 97 ARG A CA 1
ATOM 748 C C . ARG A 1 97 ? 2.136 -2.273 0.162 1.00 83.06 97 ARG A C 1
ATOM 750 O O . ARG A 1 97 ? 1.793 -1.419 0.965 1.00 83.06 97 ARG A O 1
ATOM 757 N N . ALA A 1 98 ? 1.629 -3.493 0.147 1.00 85.94 98 ALA A N 1
ATOM 758 C CA . ALA A 1 98 ? 0.665 -3.978 1.117 1.00 85.94 98 ALA A CA 1
ATOM 759 C C . ALA A 1 98 ? 1.115 -5.324 1.673 1.00 85.94 98 ALA A C 1
ATOM 761 O O . ALA A 1 98 ? 1.571 -6.188 0.926 1.00 85.94 98 ALA A O 1
ATOM 762 N N . GLY A 1 99 ? 0.985 -5.489 2.981 1.00 85.31 99 GLY A N 1
ATOM 763 C CA . GLY A 1 99 ? 1.202 -6.743 3.687 1.00 85.31 99 GLY A CA 1
ATOM 764 C C . GLY A 1 99 ? 0.129 -6.949 4.743 1.00 85.31 99 GLY A C 1
ATOM 765 O O . GLY A 1 99 ? -0.783 -6.137 4.890 1.00 85.31 99 GLY A O 1
ATOM 766 N N . THR A 1 100 ? 0.229 -8.046 5.485 1.00 88.44 100 THR A N 1
ATOM 767 C CA . THR A 1 100 ? -0.719 -8.340 6.565 1.00 88.44 100 THR A CA 1
ATOM 768 C C . THR A 1 100 ? -0.081 -8.024 7.906 1.00 88.44 100 THR A C 1
ATOM 770 O O . THR A 1 100 ? 0.983 -8.567 8.211 1.00 88.44 100 THR A O 1
ATOM 773 N N . ALA A 1 101 ? -0.747 -7.227 8.734 1.00 87.12 101 ALA A N 1
ATOM 774 C CA . ALA A 1 101 ? -0.258 -6.878 10.062 1.00 87.12 101 ALA A CA 1
ATOM 775 C C . ALA A 1 101 ? -1.405 -6.856 11.086 1.00 87.12 101 ALA A C 1
ATOM 777 O O . ALA A 1 101 ? -2.556 -6.601 10.722 1.00 87.12 101 ALA A O 1
ATOM 778 N N . PRO A 1 102 ? -1.126 -7.159 12.367 1.00 89.31 102 PRO A N 1
ATOM 779 C CA . PRO A 1 102 ? -2.105 -6.971 13.429 1.00 89.31 102 PRO A CA 1
ATOM 780 C C . PRO A 1 102 ? -2.366 -5.476 13.650 1.00 89.31 102 PRO A C 1
ATOM 782 O O . PRO A 1 102 ? -1.427 -4.680 13.720 1.00 89.31 102 PRO A O 1
ATOM 785 N N . TYR A 1 103 ? -3.632 -5.100 13.814 1.00 90.62 103 TYR A N 1
ATOM 786 C CA . TYR A 1 103 ? -4.020 -3.727 14.107 1.00 90.62 103 TYR A CA 1
ATOM 787 C C . TYR A 1 103 ? -3.438 -3.275 15.463 1.00 90.62 103 TYR A C 1
ATOM 789 O O . TYR A 1 103 ? -3.706 -3.914 16.489 1.00 90.62 103 TYR A O 1
ATOM 797 N N . PRO A 1 104 ? -2.624 -2.202 15.507 1.00 86.62 104 PRO A N 1
ATOM 798 C CA . PRO A 1 104 ? -1.786 -1.916 16.674 1.00 86.62 104 PRO A CA 1
ATOM 799 C C . PRO A 1 104 ? -2.476 -1.081 17.762 1.00 86.62 104 PRO A C 1
ATOM 801 O O . PRO A 1 104 ? -1.963 -0.988 18.886 1.00 86.62 104 PRO A O 1
ATOM 804 N N . LEU A 1 105 ? -3.611 -0.451 17.450 1.00 89.44 105 LEU A N 1
ATOM 805 C CA . LEU A 1 105 ? -4.309 0.469 18.352 1.00 89.44 105 LEU A CA 1
ATOM 806 C C . LEU A 1 105 ? -5.422 -0.228 19.139 1.00 89.44 105 LEU A C 1
ATOM 808 O O . LEU A 1 105 ? -5.640 -1.428 18.996 1.00 89.44 105 LEU A O 1
ATOM 812 N N . ALA A 1 106 ? -6.055 0.510 20.052 1.00 90.69 106 ALA A N 1
ATOM 813 C CA . ALA A 1 106 ? -7.280 0.065 20.712 1.00 90.69 106 ALA A CA 1
ATOM 814 C C . ALA A 1 106 ? -8.435 -0.020 19.704 1.00 90.69 106 ALA A C 1
ATOM 816 O O . ALA A 1 106 ? -8.342 0.557 18.620 1.00 90.69 106 ALA A O 1
ATOM 817 N N . ASP A 1 107 ? -9.500 -0.726 20.078 1.00 92.62 107 ASP A N 1
ATOM 818 C CA . ASP A 1 107 ? -10.686 -0.904 19.244 1.00 92.62 107 ASP A CA 1
ATOM 819 C C . ASP A 1 107 ? -11.182 0.438 18.696 1.00 92.62 107 ASP A C 1
ATOM 821 O O . ASP A 1 107 ? -11.358 1.407 19.437 1.00 92.62 107 ASP A O 1
ATOM 825 N N . GLN A 1 108 ? -11.371 0.488 17.381 1.00 92.56 108 GLN A N 1
ATOM 826 C CA . GLN A 1 108 ? -11.623 1.722 16.657 1.00 92.56 108 GLN A CA 1
ATOM 827 C C . GLN A 1 108 ? -12.918 1.598 15.853 1.00 92.56 108 GLN A C 1
ATOM 829 O O . GLN A 1 108 ? -12.975 0.781 14.928 1.00 92.56 108 GLN A O 1
ATOM 834 N N . PRO A 1 109 ? -13.949 2.412 16.144 1.00 92.00 109 PRO A N 1
ATOM 835 C CA . PRO A 1 109 ? -15.120 2.489 15.285 1.00 92.00 109 PRO A CA 1
ATOM 836 C C . PRO A 1 109 ? -14.732 3.044 13.913 1.00 92.00 109 PRO A C 1
ATOM 838 O O . PRO A 1 109 ? -13.916 3.969 13.805 1.00 92.00 109 PRO A O 1
ATOM 841 N N . LEU A 1 110 ? -15.336 2.476 12.872 1.00 90.00 110 LEU A N 1
ATOM 842 C CA . LEU A 1 110 ? -15.167 2.915 11.492 1.00 90.00 110 LEU A CA 1
ATOM 843 C C . LEU A 1 110 ? -16.282 3.889 11.100 1.00 90.00 110 LEU A C 1
ATOM 845 O O . LEU A 1 110 ? -17.420 3.776 11.557 1.00 90.00 110 LEU A O 1
ATOM 849 N N . ARG A 1 111 ? -15.966 4.848 10.224 1.00 86.88 111 ARG A N 1
ATOM 850 C CA . ARG A 1 111 ? -16.900 5.904 9.795 1.00 86.88 111 ARG A CA 1
ATOM 851 C C . ARG A 1 111 ? -18.120 5.358 9.049 1.00 86.88 111 ARG A C 1
ATOM 853 O O . ARG A 1 111 ? -19.207 5.916 9.130 1.00 86.88 111 ARG A O 1
ATOM 860 N N . GLU A 1 112 ? -17.916 4.297 8.294 1.00 87.06 112 GLU A N 1
ATOM 861 C CA . GLU A 1 112 ? -18.901 3.580 7.491 1.00 87.06 112 GLU A CA 1
ATOM 862 C C . GLU A 1 112 ? -19.720 2.558 8.295 1.00 87.06 112 GLU A C 1
ATOM 864 O O . GLU A 1 112 ? -20.582 1.889 7.731 1.00 87.06 112 GLU A O 1
ATOM 869 N N . GLY A 1 113 ? -19.464 2.443 9.600 1.00 83.50 113 GLY A N 1
ATOM 870 C CA . GLY A 1 113 ? -20.083 1.456 10.475 1.00 83.50 113 GLY A CA 1
ATOM 871 C C . GLY A 1 113 ? -19.183 0.250 10.748 1.00 83.50 113 GLY A C 1
ATOM 872 O O . GLY A 1 113 ? -18.261 -0.068 9.999 1.00 83.50 113 GLY A O 1
ATOM 873 N N . GLY A 1 114 ? -19.453 -0.421 11.868 1.00 88.88 114 GLY A N 1
ATOM 874 C CA . GLY A 1 114 ? -18.586 -1.469 12.406 1.00 88.88 114 GLY A CA 1
ATOM 875 C C . GLY A 1 114 ? -17.392 -0.916 13.191 1.00 88.88 114 GLY A C 1
ATOM 876 O O . GLY A 1 114 ? -17.307 0.277 13.492 1.00 88.88 114 GLY A O 1
ATOM 877 N N . ALA A 1 115 ? -16.475 -1.806 13.561 1.00 92.25 115 ALA A N 1
ATOM 878 C CA . ALA A 1 115 ? -15.266 -1.465 14.298 1.00 92.25 115 ALA A CA 1
ATOM 879 C C . ALA A 1 115 ? -14.141 -2.446 13.965 1.00 92.25 115 ALA A C 1
ATOM 881 O O . ALA A 1 115 ? -14.398 -3.621 13.705 1.00 92.25 115 ALA A O 1
ATOM 882 N N . VAL A 1 116 ? -12.908 -1.953 14.022 1.00 93.88 116 VAL A N 1
ATOM 883 C CA . VAL A 1 116 ? -11.694 -2.772 13.989 1.00 93.88 116 VAL A CA 1
ATOM 884 C C . VAL A 1 116 ? -11.265 -3.059 15.417 1.00 93.88 116 VAL A C 1
ATOM 886 O O . VAL A 1 116 ? -11.246 -2.147 16.247 1.00 93.88 116 VAL A O 1
ATOM 889 N N . ARG A 1 117 ? -10.883 -4.305 15.698 1.00 94.88 117 ARG A N 1
ATOM 890 C CA . ARG A 1 117 ? -10.417 -4.710 17.029 1.00 94.88 117 ARG A CA 1
ATOM 891 C C . ARG A 1 117 ? -8.898 -4.684 17.135 1.00 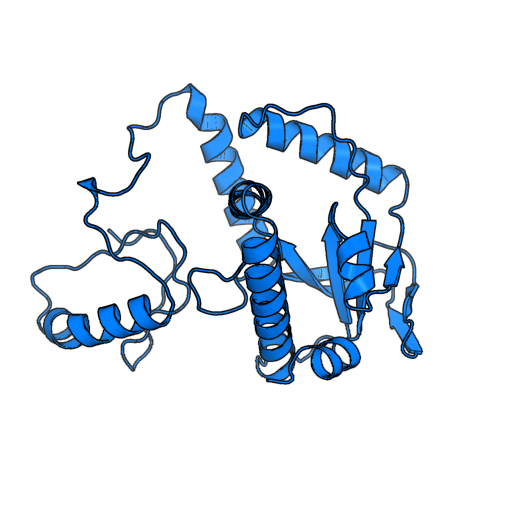94.88 117 ARG A C 1
ATOM 893 O O . ARG A 1 117 ? -8.176 -4.964 16.176 1.00 94.88 117 ARG A O 1
ATOM 900 N N . ARG A 1 118 ? -8.388 -4.405 18.333 1.00 93.31 118 ARG A N 1
ATOM 901 C CA . ARG A 1 118 ? -6.958 -4.532 18.636 1.00 93.31 118 ARG A CA 1
ATOM 902 C C . ARG A 1 118 ? -6.457 -5.938 18.293 1.00 93.31 118 ARG A C 1
ATOM 904 O O . ARG A 1 118 ? -7.033 -6.933 18.722 1.00 93.31 118 ARG A O 1
ATOM 911 N N . GLY A 1 119 ? -5.345 -6.016 17.565 1.00 90.94 119 GLY A N 1
ATOM 912 C CA . GLY A 1 119 ? -4.715 -7.280 17.176 1.00 90.94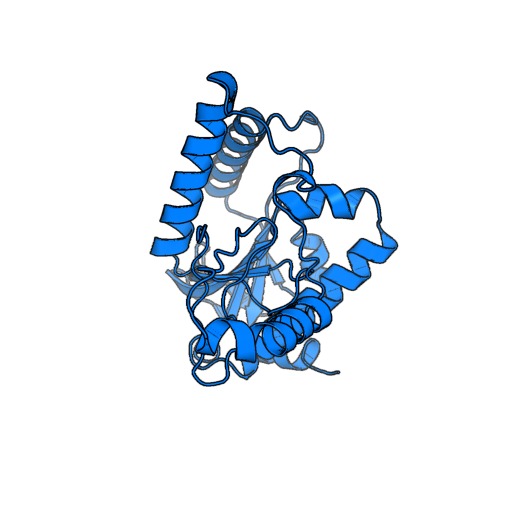 119 GLY A CA 1
ATOM 913 C C . GLY A 1 119 ? -5.381 -7.997 15.999 1.00 90.94 119 GLY A C 1
ATOM 914 O O . GLY A 1 119 ? -4.835 -8.995 15.528 1.00 90.94 119 GLY A O 1
ATOM 915 N N . GLU A 1 120 ? -6.507 -7.490 15.488 1.00 93.19 120 GLU A N 1
ATOM 916 C CA . GLU A 1 120 ? -7.148 -8.016 14.284 1.00 93.19 120 GLU A CA 1
ATOM 917 C C . GLU A 1 120 ? -6.174 -7.963 13.101 1.00 93.19 120 GLU A C 1
ATOM 919 O O . GLU A 1 120 ? -5.493 -6.960 12.880 1.00 93.19 120 GLU A O 1
ATOM 924 N N . ARG A 1 121 ? -6.062 -9.061 12.351 1.00 93.88 121 ARG A N 1
ATOM 925 C CA . ARG A 1 121 ? -5.186 -9.129 11.176 1.00 93.88 121 ARG A CA 1
ATOM 926 C C . ARG A 1 121 ? -5.840 -8.369 10.033 1.00 93.88 121 ARG A C 1
ATOM 928 O O . ARG A 1 121 ? -6.892 -8.783 9.563 1.00 93.88 121 ARG A O 1
ATOM 935 N N . LEU A 1 122 ? -5.189 -7.307 9.576 1.00 93.81 122 LEU A N 1
ATOM 936 C CA . LEU A 1 122 ? -5.657 -6.434 8.504 1.00 93.81 122 LEU A CA 1
ATOM 937 C C . LEU A 1 122 ? -4.588 -6.269 7.423 1.00 93.81 122 LEU A C 1
ATOM 939 O O . LEU A 1 122 ? -3.438 -6.683 7.600 1.00 93.81 122 LEU A O 1
ATOM 943 N N . ILE A 1 123 ? -4.963 -5.621 6.319 1.00 92.56 123 ILE A N 1
ATOM 944 C CA . ILE A 1 123 ? -3.988 -5.160 5.332 1.00 92.56 123 ILE A CA 1
ATOM 945 C C . ILE A 1 123 ? -3.363 -3.855 5.813 1.00 92.56 123 ILE A C 1
ATOM 947 O O . ILE A 1 123 ? -4.056 -2.854 5.978 1.00 92.56 123 ILE A O 1
ATOM 951 N N . GLU A 1 124 ? -2.049 -3.855 5.989 1.00 91.88 124 GLU A N 1
ATOM 952 C CA . GLU A 1 124 ? -1.270 -2.636 6.157 1.00 91.88 124 GLU A CA 1
ATOM 953 C C . GLU A 1 124 ? -0.659 -2.254 4.813 1.00 91.88 124 GLU A C 1
ATOM 955 O O . GLU A 1 124 ? 0.026 -3.073 4.195 1.00 91.88 124 GLU A O 1
ATOM 960 N N . PHE A 1 125 ? -0.886 -1.023 4.360 1.00 89.50 125 PHE A N 1
ATOM 961 C CA . PHE A 1 125 ? -0.207 -0.496 3.183 1.00 89.50 125 PHE A CA 1
ATOM 962 C C . PHE A 1 125 ? 0.775 0.620 3.539 1.00 89.50 125 PHE A C 1
ATOM 964 O O . PHE A 1 125 ? 0.548 1.425 4.438 1.00 89.50 125 PHE A O 1
ATOM 971 N N . HIS A 1 126 ? 1.872 0.665 2.790 1.00 82.19 126 HIS A N 1
ATOM 972 C CA . HIS A 1 126 ? 3.012 1.552 2.985 1.00 82.19 126 HIS A CA 1
ATOM 973 C C . HIS A 1 126 ? 3.307 2.319 1.698 1.00 82.19 126 HIS A C 1
ATOM 975 O O . HIS A 1 126 ? 3.159 1.780 0.598 1.00 82.19 126 HIS A O 1
ATOM 981 N N . LEU A 1 127 ? 3.763 3.568 1.830 1.00 73.56 127 LEU A N 1
ATOM 982 C CA . LEU A 1 127 ? 4.310 4.344 0.715 1.00 73.56 127 LEU A CA 1
ATOM 983 C C . LEU A 1 127 ? 5.805 4.082 0.555 1.00 73.56 127 LEU A C 1
ATOM 985 O O . LEU A 1 127 ? 6.558 4.140 1.526 1.00 73.56 127 LEU A O 1
ATOM 989 N N . ASP A 1 128 ? 6.249 3.892 -0.686 1.00 68.00 128 ASP A N 1
ATOM 990 C CA . ASP A 1 128 ? 7.674 3.872 -1.004 1.00 68.00 128 ASP A CA 1
ATOM 991 C C . ASP A 1 128 ? 8.298 5.269 -0.805 1.00 68.00 128 ASP A C 1
ATOM 993 O O . ASP A 1 128 ? 8.108 6.194 -1.603 1.00 68.00 128 ASP A O 1
ATOM 997 N N . SER A 1 129 ? 9.031 5.426 0.300 1.00 52.81 129 SER A N 1
ATOM 998 C CA . SER A 1 129 ? 9.609 6.703 0.739 1.00 52.81 129 SER A CA 1
ATOM 999 C C . SER A 1 129 ? 10.653 7.267 -0.233 1.00 52.81 129 SER A C 1
ATOM 1001 O O . SER A 1 129 ? 10.797 8.487 -0.322 1.00 52.81 129 SER A O 1
ATOM 1003 N N . ALA A 1 130 ? 11.356 6.417 -0.994 1.00 56.97 130 ALA A N 1
ATOM 1004 C CA . ALA A 1 130 ? 12.352 6.872 -1.967 1.00 56.97 130 ALA A CA 1
ATOM 1005 C C . ALA A 1 130 ? 11.688 7.681 -3.092 1.00 56.97 130 ALA A C 1
ATOM 1007 O O . ALA A 1 130 ? 12.163 8.746 -3.480 1.00 56.97 130 ALA A O 1
ATOM 1008 N N . ARG A 1 131 ? 10.514 7.227 -3.533 1.00 60.69 131 ARG A N 1
ATOM 1009 C CA . ARG A 1 131 ? 9.738 7.875 -4.598 1.00 60.69 131 ARG A CA 1
ATOM 1010 C C . ARG A 1 131 ? 8.986 9.100 -4.133 1.00 60.69 131 ARG A C 1
ATOM 1012 O O . ARG A 1 131 ? 8.729 10.010 -4.912 1.00 60.69 131 ARG A O 1
ATOM 1019 N N . LEU A 1 132 ? 8.637 9.140 -2.855 1.00 57.50 132 LEU A N 1
ATOM 1020 C CA . LEU A 1 132 ? 7.986 10.295 -2.265 1.00 57.50 132 LEU A CA 1
ATOM 1021 C C . LEU A 1 132 ? 8.871 11.552 -2.346 1.00 57.50 132 LEU A C 1
ATOM 1023 O O . LEU A 1 132 ? 8.354 12.638 -2.601 1.00 57.50 132 LEU A O 1
ATOM 1027 N N . THR A 1 133 ? 10.190 11.399 -2.196 1.00 54.44 133 THR A N 1
ATOM 1028 C CA . THR A 1 133 ? 11.152 12.503 -2.353 1.00 54.44 133 THR A CA 1
ATOM 1029 C C . THR A 1 133 ? 11.122 13.068 -3.776 1.00 54.44 133 THR A C 1
ATOM 1031 O O . THR A 1 133 ? 11.026 14.278 -3.945 1.00 54.44 133 THR A O 1
ATOM 1034 N N . GLU A 1 134 ? 11.078 12.204 -4.793 1.00 57.84 134 GLU A N 1
ATOM 1035 C CA . GLU A 1 134 ? 10.975 12.613 -6.204 1.00 57.84 134 GLU A CA 1
ATOM 1036 C C . GLU A 1 134 ? 9.616 13.262 -6.535 1.00 57.84 134 GLU A C 1
ATOM 1038 O O . GLU A 1 134 ? 9.527 14.185 -7.345 1.00 57.84 134 GLU A O 1
ATOM 1043 N N . LEU A 1 135 ? 8.528 12.806 -5.901 1.00 54.78 135 LEU A N 1
ATOM 1044 C CA . LEU A 1 135 ? 7.180 13.342 -6.130 1.00 54.78 135 LEU A CA 1
ATOM 1045 C C . LEU A 1 135 ? 6.938 14.685 -5.439 1.00 54.78 135 LEU A C 1
ATOM 1047 O O . LE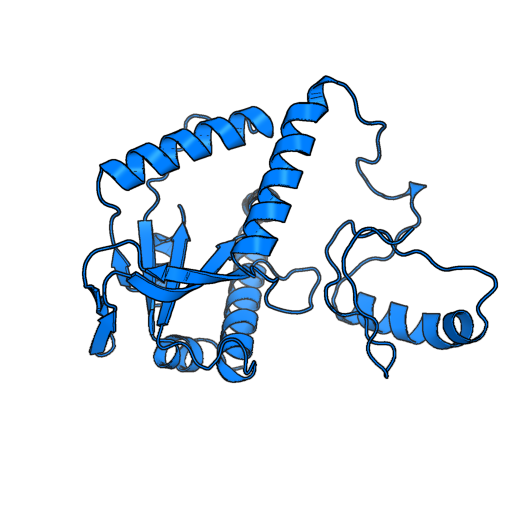U A 1 135 ? 6.146 15.487 -5.940 1.00 54.78 135 LEU A O 1
ATOM 1051 N N . ALA A 1 136 ? 7.610 14.942 -4.315 1.00 53.62 136 ALA A N 1
ATOM 1052 C CA . ALA A 1 136 ? 7.537 16.218 -3.610 1.00 53.62 136 ALA A CA 1
ATOM 1053 C C . ALA A 1 136 ? 8.037 17.388 -4.478 1.00 53.62 136 ALA A C 1
ATOM 1055 O O . ALA A 1 136 ? 7.544 18.506 -4.343 1.00 53.62 136 ALA A O 1
ATOM 1056 N N . GLU A 1 137 ? 8.944 17.120 -5.420 1.00 55.81 137 GLU A N 1
ATOM 1057 C CA . GLU A 1 137 ? 9.450 18.100 -6.388 1.00 55.81 137 GLU A CA 1
ATOM 1058 C C . GLU A 1 137 ? 8.460 18.377 -7.539 1.00 55.81 137 GLU A C 1
ATOM 1060 O O . GLU A 1 137 ? 8.630 19.334 -8.296 1.00 55.81 137 GLU A O 1
ATOM 1065 N N . ARG A 1 138 ? 7.404 17.559 -7.693 1.00 62.72 138 ARG A N 1
ATOM 1066 C CA . ARG A 1 138 ? 6.432 17.638 -8.800 1.00 62.72 138 ARG A CA 1
ATOM 1067 C C . ARG A 1 138 ? 4.985 17.458 -8.312 1.00 62.72 138 ARG A C 1
ATOM 1069 O O . ARG A 1 138 ? 4.364 16.434 -8.602 1.00 62.72 138 ARG A O 1
ATOM 1076 N N . PRO A 1 139 ? 4.382 18.458 -7.645 1.00 63.34 139 PRO A N 1
ATOM 1077 C CA . PRO A 1 139 ? 3.121 18.301 -6.907 1.00 63.34 139 PRO A CA 1
ATOM 1078 C C . PRO A 1 139 ? 1.924 17.826 -7.754 1.00 63.34 139 PRO A C 1
ATOM 1080 O O . PRO A 1 139 ? 1.139 16.987 -7.308 1.00 63.34 139 PRO A O 1
ATOM 1083 N N . VAL A 1 140 ? 1.786 18.300 -8.998 1.00 66.19 140 VAL A N 1
ATOM 1084 C CA . VAL A 1 140 ? 0.675 17.901 -9.889 1.00 66.19 140 VAL A CA 1
ATOM 1085 C C . VAL A 1 140 ? 0.841 16.463 -10.397 1.00 66.19 140 VAL A C 1
ATOM 1087 O O . VAL A 1 140 ? -0.117 15.686 -10.387 1.00 66.19 140 VAL A O 1
ATOM 1090 N N . ALA A 1 141 ? 2.055 16.086 -10.809 1.00 66.31 141 ALA A N 1
ATOM 1091 C CA . ALA A 1 141 ? 2.363 14.719 -11.233 1.00 66.31 141 ALA A CA 1
ATOM 1092 C C . ALA A 1 141 ? 2.277 13.740 -10.048 1.00 66.31 141 ALA A C 1
ATOM 1094 O O . ALA A 1 141 ? 1.707 12.658 -10.182 1.00 66.31 141 ALA A O 1
ATOM 1095 N N . GLY A 1 142 ? 2.739 14.171 -8.871 1.00 68.44 142 GLY A N 1
ATOM 1096 C CA . GLY A 1 142 ? 2.633 13.450 -7.607 1.00 68.44 142 GLY A CA 1
ATOM 1097 C C . GLY A 1 142 ? 1.198 13.071 -7.272 1.00 68.44 142 GLY A C 1
ATOM 1098 O O . GLY A 1 142 ? 0.917 11.902 -7.012 1.00 68.44 142 GLY A O 1
ATOM 1099 N N . ARG A 1 143 ? 0.259 14.019 -7.382 1.00 72.75 143 ARG A N 1
ATOM 1100 C CA . ARG A 1 143 ? -1.165 13.739 -7.150 1.00 72.75 143 ARG A CA 1
ATOM 1101 C C . ARG A 1 143 ? -1.711 12.668 -8.097 1.00 72.75 143 ARG A C 1
ATOM 1103 O O . ARG A 1 143 ? -2.390 11.758 -7.634 1.00 72.75 143 ARG A O 1
ATOM 1110 N N . ARG A 1 144 ? -1.398 12.741 -9.398 1.00 76.62 144 ARG A N 1
ATOM 1111 C CA . ARG A 1 144 ? -1.848 11.740 -10.386 1.00 76.62 144 ARG A CA 1
ATOM 1112 C C . ARG A 1 144 ? -1.330 10.341 -10.053 1.00 76.62 144 ARG A C 1
ATOM 1114 O O . ARG A 1 144 ? -2.101 9.387 -10.097 1.00 76.62 144 ARG A O 1
ATOM 1121 N N . ILE A 1 145 ? -0.057 10.234 -9.678 1.00 76.38 145 ILE A N 1
ATOM 1122 C CA . ILE A 1 145 ? 0.578 8.957 -9.331 1.00 76.38 145 ILE A CA 1
ATOM 1123 C C . ILE A 1 145 ? -0.015 8.382 -8.035 1.00 76.38 145 ILE A C 1
ATOM 1125 O O . ILE A 1 145 ? -0.287 7.182 -7.965 1.00 76.38 145 ILE A O 1
ATOM 1129 N N . VAL A 1 146 ? -0.286 9.224 -7.031 1.00 77.56 146 VAL A N 1
ATOM 1130 C CA . VAL A 1 146 ? -0.969 8.803 -5.797 1.00 77.56 146 VAL A CA 1
ATOM 1131 C C . VAL A 1 146 ? -2.377 8.301 -6.102 1.00 77.56 146 VAL A C 1
ATOM 1133 O O . VAL A 1 146 ? -2.722 7.200 -5.687 1.00 77.56 146 VAL A O 1
ATOM 1136 N N . THR A 1 147 ? -3.177 9.042 -6.876 1.00 81.81 147 THR A N 1
ATOM 1137 C CA . THR A 1 147 ? -4.529 8.603 -7.256 1.00 81.81 147 THR A CA 1
ATOM 1138 C C . THR A 1 147 ? -4.500 7.294 -8.051 1.00 81.81 147 THR A C 1
ATOM 1140 O O . THR A 1 147 ? -5.286 6.393 -7.768 1.00 81.81 147 THR A O 1
ATOM 1143 N N . ALA A 1 148 ? -3.571 7.143 -9.000 1.00 82.44 148 ALA A N 1
ATOM 1144 C CA . ALA A 1 148 ? -3.394 5.892 -9.736 1.00 82.44 148 ALA A CA 1
ATOM 1145 C C . ALA A 1 148 ? -3.013 4.724 -8.810 1.00 82.44 148 ALA A C 1
ATOM 1147 O O . ALA A 1 148 ? -3.568 3.637 -8.947 1.00 82.44 148 ALA A O 1
ATOM 1148 N N . SER A 1 149 ? -2.138 4.962 -7.828 1.00 83.00 149 SER A N 1
ATOM 1149 C CA . SER A 1 149 ? -1.738 3.949 -6.842 1.00 83.00 149 SER A CA 1
ATOM 1150 C C . SER A 1 149 ? -2.881 3.573 -5.892 1.00 83.00 149 SER A C 1
ATOM 1152 O O . SER A 1 149 ? -3.028 2.404 -5.550 1.00 83.00 149 SER A O 1
ATOM 1154 N N . VAL A 1 150 ? -3.729 4.533 -5.500 1.00 87.06 150 VAL A N 1
ATOM 1155 C CA . VAL A 1 150 ? -4.953 4.286 -4.711 1.00 87.06 150 VAL A CA 1
ATOM 1156 C C . VAL A 1 150 ? -5.921 3.393 -5.481 1.00 87.06 150 VAL A C 1
ATOM 1158 O O . VAL A 1 150 ? -6.431 2.429 -4.914 1.00 87.06 150 VAL A O 1
ATOM 1161 N N . ARG A 1 151 ? -6.109 3.646 -6.780 1.00 88.25 151 ARG A N 1
ATOM 1162 C CA . ARG A 1 151 ? -6.920 2.781 -7.648 1.00 88.25 151 ARG A CA 1
ATOM 1163 C C . ARG A 1 151 ? -6.332 1.379 -7.781 1.00 88.25 151 ARG A C 1
ATOM 1165 O O . ARG A 1 151 ? -7.074 0.408 -7.684 1.00 88.25 151 ARG A O 1
ATOM 1172 N N . ASP A 1 152 ? -5.016 1.262 -7.959 1.00 88.06 152 ASP A N 1
ATOM 1173 C CA . ASP A 1 152 ? -4.343 -0.042 -8.033 1.00 88.06 152 ASP A CA 1
ATOM 1174 C C . ASP A 1 152 ? -4.527 -0.839 -6.736 1.00 88.06 152 ASP A C 1
ATOM 1176 O O . ASP A 1 152 ? -4.835 -2.029 -6.785 1.00 88.06 152 ASP A O 1
ATOM 1180 N N . LEU A 1 153 ? -4.422 -0.177 -5.579 1.00 88.88 153 LEU A N 1
ATOM 1181 C CA . LEU A 1 153 ? -4.711 -0.795 -4.286 1.00 88.88 153 LEU A CA 1
ATOM 1182 C C . LEU A 1 153 ? -6.170 -1.221 -4.162 1.00 88.88 153 LEU A C 1
ATOM 1184 O O . LEU A 1 153 ? -6.447 -2.317 -3.686 1.00 88.88 153 LEU A O 1
ATOM 1188 N N . ALA A 1 154 ? -7.099 -0.393 -4.625 1.00 91.19 154 ALA A N 1
ATOM 1189 C CA . ALA A 1 154 ? -8.519 -0.693 -4.541 1.00 91.19 154 ALA A CA 1
ATOM 1190 C C . ALA A 1 154 ? -8.905 -1.882 -5.438 1.00 91.19 154 ALA A C 1
ATOM 1192 O O . ALA A 1 154 ? -9.680 -2.735 -5.014 1.00 91.19 154 ALA A O 1
ATOM 1193 N N . ARG A 1 155 ? -8.317 -1.990 -6.638 1.00 90.00 155 ARG A N 1
ATOM 1194 C CA . ARG A 1 155 ? -8.471 -3.170 -7.505 1.00 90.00 155 ARG A CA 1
ATOM 1195 C C . ARG A 1 155 ? -7.869 -4.416 -6.864 1.00 90.00 155 ARG A C 1
ATOM 1197 O O . ARG A 1 155 ? -8.542 -5.432 -6.772 1.00 90.00 155 ARG A O 1
ATOM 1204 N N . ALA A 1 156 ? -6.658 -4.325 -6.314 1.00 89.31 156 ALA A N 1
ATOM 1205 C CA . ALA A 1 156 ? -6.039 -5.458 -5.629 1.00 89.31 156 ALA A CA 1
ATOM 1206 C C . ALA A 1 156 ? -6.886 -5.946 -4.437 1.00 89.31 156 ALA A C 1
ATOM 1208 O O . ALA A 1 156 ? -7.119 -7.136 -4.291 1.00 89.31 156 ALA A O 1
ATOM 1209 N N . LEU A 1 157 ? -7.442 -5.042 -3.629 1.00 90.88 157 LEU A N 1
ATOM 1210 C CA . LEU A 1 157 ? -8.337 -5.396 -2.516 1.00 90.88 157 LEU A CA 1
ATOM 1211 C C . LEU A 1 157 ? -9.692 -5.977 -2.954 1.00 90.88 157 LEU A C 1
ATOM 1213 O O . LEU A 1 157 ? -10.405 -6.570 -2.137 1.00 90.88 157 LEU A O 1
ATOM 1217 N N . ARG A 1 158 ? -10.085 -5.775 -4.213 1.00 91.50 158 ARG A N 1
ATOM 1218 C CA . ARG A 1 158 ? -11.288 -6.369 -4.797 1.00 91.50 158 ARG A CA 1
ATOM 1219 C C . ARG A 1 158 ? -10.991 -7.762 -5.349 1.00 91.50 158 ARG A C 1
ATOM 1221 O O . ARG A 1 158 ? -11.688 -8.711 -4.998 1.00 91.50 158 ARG A O 1
ATOM 1228 N N . ASP A 1 159 ? -9.954 -7.855 -6.172 1.00 89.00 159 ASP A N 1
ATOM 1229 C CA . ASP A 1 159 ? -9.770 -8.961 -7.109 1.00 89.00 159 ASP A CA 1
ATOM 1230 C C . ASP A 1 159 ? -8.754 -10.001 -6.614 1.00 89.00 159 ASP A C 1
ATOM 1232 O O . ASP A 1 159 ? -8.833 -11.162 -7.004 1.00 89.00 159 ASP A O 1
ATOM 1236 N N . ASP A 1 160 ? -7.813 -9.616 -5.745 1.00 86.56 160 ASP A N 1
ATOM 1237 C CA . ASP A 1 160 ? -6.747 -10.499 -5.267 1.00 86.56 160 ASP A CA 1
ATOM 1238 C C . ASP A 1 160 ? -7.238 -11.391 -4.108 1.00 86.56 160 ASP A C 1
ATOM 1240 O O . ASP A 1 160 ? -7.538 -10.862 -3.029 1.00 86.56 160 ASP A O 1
ATOM 1244 N N . PRO A 1 161 ? -7.285 -12.729 -4.275 1.00 86.38 161 PRO A N 1
ATOM 1245 C CA . PRO A 1 161 ? -7.739 -13.655 -3.235 1.00 86.38 161 PRO A CA 1
ATOM 1246 C C . PRO A 1 161 ? -6.928 -13.588 -1.937 1.00 86.38 161 PRO A C 1
ATOM 1248 O O . PRO A 1 161 ? -7.455 -13.870 -0.866 1.00 86.38 161 PRO A O 1
ATOM 1251 N N . ASP A 1 162 ? -5.658 -13.188 -2.010 1.00 84.62 162 ASP A N 1
ATOM 1252 C CA . ASP A 1 162 ? -4.794 -13.072 -0.838 1.00 84.62 162 ASP A CA 1
ATOM 1253 C C . ASP A 1 162 ? -5.011 -11.743 -0.081 1.00 84.62 162 ASP A C 1
ATOM 1255 O O . ASP A 1 162 ? -4.463 -11.575 1.009 1.00 84.62 162 ASP A O 1
ATOM 1259 N N . LEU A 1 163 ? -5.750 -10.774 -0.643 1.00 86.44 163 LEU A N 1
ATOM 1260 C CA . LEU A 1 163 ? -6.059 -9.484 0.004 1.00 86.44 163 LEU A CA 1
ATOM 1261 C C . LEU A 1 163 ? -7.551 -9.279 0.278 1.00 86.44 163 LEU A C 1
ATOM 1263 O O . LEU A 1 163 ? -7.916 -8.550 1.204 1.00 86.44 163 LEU A O 1
ATOM 1267 N N . ASN A 1 164 ? -8.426 -9.874 -0.528 1.00 90.19 164 ASN A N 1
ATOM 1268 C CA . ASN A 1 164 ? -9.859 -9.598 -0.487 1.00 90.19 164 ASN A CA 1
ATOM 1269 C C . ASN A 1 164 ? -10.583 -10.240 0.713 1.00 90.19 164 ASN A C 1
ATOM 1271 O O . ASN A 1 164 ? -11.736 -9.901 0.986 1.00 90.19 164 ASN A O 1
ATOM 1275 N N . THR A 1 165 ? -9.901 -11.108 1.466 1.00 90.94 165 THR A N 1
ATOM 1276 C CA . THR A 1 165 ? -10.431 -11.785 2.658 1.00 90.94 165 THR A CA 1
ATOM 1277 C C . THR A 1 165 ? -10.415 -10.918 3.915 1.00 90.94 165 THR A C 1
ATOM 1279 O O . THR A 1 165 ? -11.011 -11.290 4.923 1.00 90.94 165 THR A O 1
ATOM 1282 N N . PHE A 1 166 ? -9.717 -9.781 3.899 1.00 92.50 166 PHE A N 1
ATOM 1283 C CA . PHE A 1 166 ? -9.553 -8.929 5.077 1.00 92.50 166 PHE A CA 1
ATOM 1284 C C . PHE A 1 166 ? -10.667 -7.878 5.185 1.00 92.50 166 PHE A C 1
ATOM 1286 O O . PHE A 1 166 ? -11.115 -7.311 4.187 1.00 92.50 166 PHE A O 1
ATOM 1293 N N . GLY A 1 167 ? -11.119 -7.606 6.413 1.00 92.06 167 GLY A N 1
ATOM 1294 C CA . GLY A 1 167 ? -12.244 -6.697 6.668 1.00 92.06 167 GLY A CA 1
ATOM 1295 C C . GLY A 1 167 ? -11.904 -5.215 6.490 1.00 92.06 167 GLY A C 1
ATOM 1296 O O . GLY A 1 167 ? -12.753 -4.425 6.074 1.00 92.06 167 GLY A O 1
ATOM 1297 N N . ALA A 1 168 ? -10.654 -4.834 6.751 1.00 94.50 168 ALA A N 1
ATOM 1298 C CA . ALA A 1 168 ? -10.197 -3.450 6.720 1.00 94.50 168 ALA A CA 1
ATOM 1299 C C . ALA A 1 168 ? -8.741 -3.316 6.263 1.00 94.50 168 ALA A C 1
ATOM 1301 O O . ALA A 1 168 ? -7.968 -4.280 6.236 1.00 94.50 168 ALA A O 1
ATOM 1302 N N . VAL A 1 169 ? -8.391 -2.085 5.903 1.00 94.25 169 VAL A N 1
ATOM 1303 C CA . VAL A 1 169 ? -7.053 -1.662 5.511 1.00 94.25 169 VAL A CA 1
ATOM 1304 C C . VAL A 1 169 ? -6.604 -0.489 6.371 1.00 94.25 169 VAL A C 1
ATOM 1306 O O . VAL A 1 169 ? -7.403 0.389 6.711 1.00 94.25 169 VAL A O 1
ATOM 1309 N N . PHE A 1 170 ? -5.322 -0.455 6.718 1.00 93.69 170 PHE A N 1
ATOM 1310 C CA . PHE A 1 170 ? -4.736 0.647 7.463 1.00 93.69 170 PHE A CA 1
ATOM 1311 C C . PHE A 1 170 ? -3.347 1.030 6.950 1.00 93.69 170 PHE A C 1
ATOM 1313 O O . PHE A 1 170 ? -2.702 0.290 6.216 1.00 93.69 170 PHE A O 1
ATOM 1320 N N . SER A 1 171 ? -2.896 2.219 7.331 1.00 90.00 171 SER A N 1
ATOM 1321 C CA . SER A 1 171 ? -1.553 2.721 7.049 1.00 90.00 171 SER A CA 1
ATOM 1322 C C . SER A 1 171 ? -1.096 3.585 8.213 1.00 90.00 171 SER A C 1
ATOM 1324 O O . SER A 1 171 ? -1.842 4.452 8.673 1.00 90.00 171 SER A O 1
ATOM 1326 N N . ILE A 1 172 ? 0.148 3.408 8.654 1.00 85.88 172 ILE A N 1
ATOM 1327 C CA . ILE A 1 172 ? 0.809 4.349 9.560 1.00 85.88 172 ILE A CA 1
ATOM 1328 C C . ILE A 1 172 ? 1.698 5.251 8.718 1.00 85.88 172 ILE A C 1
ATOM 1330 O O . ILE A 1 172 ? 2.681 4.809 8.130 1.00 85.88 172 ILE A O 1
ATOM 1334 N N . SER A 1 173 ? 1.350 6.531 8.644 1.00 77.38 173 SER A N 1
ATOM 1335 C CA . SER A 1 173 ? 2.069 7.471 7.794 1.00 77.38 173 SER A CA 1
ATOM 1336 C C . SER A 1 173 ? 2.091 8.874 8.377 1.00 77.38 173 SER A C 1
ATOM 1338 O O . SER A 1 173 ? 1.214 9.298 9.128 1.00 77.38 173 SER A O 1
ATOM 1340 N N . ILE A 1 174 ? 3.109 9.626 7.973 1.00 71.44 174 ILE A N 1
ATOM 1341 C CA . ILE A 1 174 ? 3.180 11.073 8.175 1.00 71.44 174 ILE A CA 1
ATOM 1342 C C . ILE A 1 174 ? 2.216 11.843 7.253 1.00 71.44 174 ILE A C 1
ATOM 1344 O O . ILE A 1 174 ? 1.987 13.028 7.463 1.00 71.44 174 ILE A O 1
ATOM 1348 N N . PHE A 1 175 ? 1.634 11.171 6.252 1.00 68.50 175 PHE A N 1
ATOM 1349 C CA . PHE A 1 175 ? 0.643 11.726 5.320 1.00 68.50 175 PHE A CA 1
ATOM 1350 C C . PHE A 1 175 ? -0.775 11.218 5.584 1.00 68.50 175 PHE A C 1
ATOM 1352 O O . PHE A 1 175 ? -1.638 11.302 4.712 1.00 68.50 175 PHE A O 1
ATOM 1359 N N . SER A 1 176 ? -1.044 10.684 6.771 1.00 71.38 176 SER A N 1
ATOM 1360 C CA . SER A 1 176 ? -2.362 10.137 7.103 1.00 71.38 176 SER A CA 1
ATOM 1361 C C . SER A 1 176 ? -3.483 11.177 7.019 1.00 71.38 176 SER A C 1
ATOM 1363 O O . SER A 1 176 ? -4.600 10.826 6.659 1.00 71.38 176 SER A O 1
ATOM 1365 N N . ASP A 1 177 ? -3.186 12.465 7.208 1.00 70.38 177 ASP A N 1
ATOM 1366 C CA . ASP A 1 177 ? -4.164 13.540 6.983 1.00 70.38 177 ASP A CA 1
ATOM 1367 C C . ASP A 1 177 ? -4.594 13.637 5.503 1.00 70.38 177 ASP A C 1
ATOM 1369 O O . ASP A 1 177 ? -5.762 13.886 5.206 1.00 70.38 177 ASP A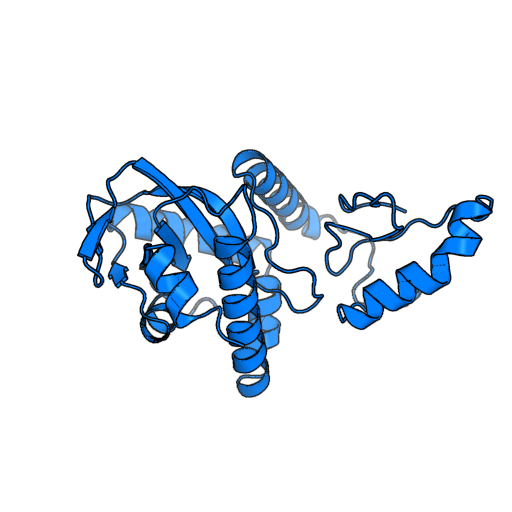 O 1
ATOM 1373 N N . VAL A 1 178 ? -3.690 13.348 4.555 1.00 72.94 178 VAL A N 1
ATOM 1374 C CA . VAL A 1 178 ? -4.033 13.244 3.125 1.00 72.94 178 VAL A CA 1
ATOM 1375 C C . VAL A 1 178 ? -4.944 12.044 2.885 1.00 72.94 178 VAL A C 1
ATOM 1377 O O . VAL A 1 178 ? -5.877 12.141 2.093 1.00 72.94 178 VAL A O 1
ATOM 1380 N N . LEU A 1 179 ? -4.727 10.929 3.590 1.00 79.62 179 LEU A N 1
ATOM 1381 C CA . LEU A 1 179 ? -5.615 9.763 3.524 1.00 79.62 179 LEU A CA 1
ATOM 1382 C C . LEU A 1 179 ? -7.019 10.084 4.060 1.00 79.62 179 LEU A C 1
ATOM 1384 O O . LEU A 1 179 ? -7.998 9.549 3.544 1.00 79.62 179 LEU A O 1
ATOM 1388 N N . GLY A 1 180 ? -7.151 11.034 4.989 1.00 81.19 180 GLY A N 1
ATOM 1389 C CA . GLY A 1 180 ? -8.449 11.587 5.387 1.00 81.19 180 GLY A CA 1
ATOM 1390 C C . GLY A 1 180 ? -9.265 12.125 4.201 1.00 81.19 180 GLY A C 1
ATOM 1391 O O . GLY A 1 180 ? -10.468 11.879 4.120 1.00 81.19 180 GLY A O 1
ATOM 1392 N N . LEU A 1 181 ? -8.616 12.753 3.209 1.00 81.62 181 LEU A N 1
ATOM 1393 C CA . LEU A 1 181 ? -9.274 13.219 1.974 1.00 81.62 181 LEU A CA 1
ATOM 1394 C C . LEU A 1 181 ? -9.783 12.066 1.095 1.00 81.62 181 LEU A C 1
ATOM 1396 O O . LEU A 1 181 ? -10.728 12.240 0.329 1.00 81.62 181 LEU A O 1
ATOM 1400 N N . TYR A 1 182 ? -9.183 10.882 1.222 1.00 82.25 182 TYR A N 1
ATOM 1401 C CA . TYR A 1 182 ? -9.625 9.651 0.562 1.00 82.25 182 TYR A CA 1
ATOM 1402 C C . TYR A 1 182 ? -10.664 8.877 1.394 1.00 82.25 182 TYR A C 1
ATOM 1404 O O . TYR A 1 182 ? -11.062 7.777 1.011 1.00 82.25 182 TYR A O 1
ATOM 1412 N N . GLY A 1 183 ? -11.142 9.465 2.497 1.00 87.00 183 GLY A N 1
ATOM 1413 C CA . GLY A 1 183 ? -12.234 8.965 3.330 1.00 87.00 183 GLY A CA 1
ATOM 1414 C C . GLY A 1 183 ? -11.800 8.149 4.545 1.00 87.00 183 GLY A C 1
ATOM 1415 O O . GLY A 1 183 ? -12.671 7.633 5.242 1.00 87.00 183 GLY A O 1
ATOM 1416 N N . PHE A 1 184 ? -10.496 7.995 4.793 1.00 90.25 184 PHE A N 1
ATOM 1417 C CA . PHE A 1 184 ? -10.014 7.213 5.931 1.00 90.25 184 PHE A CA 1
ATOM 1418 C C . PHE A 1 184 ? -10.375 7.874 7.261 1.00 90.25 184 PHE A C 1
ATOM 1420 O O . PHE A 1 184 ? -10.386 9.100 7.389 1.00 90.25 184 PHE A O 1
ATOM 1427 N N . THR A 1 185 ? -10.588 7.042 8.276 1.00 90.81 185 THR A N 1
ATOM 1428 C CA . THR A 1 185 ? -10.602 7.486 9.669 1.00 90.81 185 THR A CA 1
ATOM 1429 C C . THR A 1 185 ? -9.158 7.662 10.117 1.00 90.81 185 THR A C 1
ATOM 1431 O O . THR A 1 185 ? -8.391 6.699 10.122 1.00 90.81 185 THR A O 1
ATOM 1434 N N . VAL A 1 186 ? -8.772 8.891 10.453 1.00 89.81 186 VAL A N 1
ATOM 1435 C CA . VAL A 1 186 ? -7.421 9.211 10.924 1.00 89.81 186 VAL A CA 1
ATOM 1436 C C . VAL A 1 186 ? -7.422 9.219 12.448 1.00 89.81 186 VAL A C 1
ATOM 1438 O O . VAL A 1 186 ? -8.226 9.911 13.066 1.00 89.81 186 VAL A O 1
ATOM 1441 N N . VAL A 1 187 ? -6.528 8.434 13.037 1.00 89.31 187 VAL A N 1
ATOM 1442 C CA . VAL A 1 187 ? -6.414 8.187 14.473 1.00 89.31 187 VAL A CA 1
ATOM 1443 C C . VAL A 1 187 ? -5.003 8.541 14.920 1.00 89.31 187 VAL A C 1
ATOM 1445 O O . VAL A 1 187 ? -4.014 8.116 14.311 1.00 89.31 187 VAL A O 1
ATOM 1448 N N . ASP A 1 188 ? -4.905 9.308 16.000 1.00 87.75 188 ASP A N 1
ATOM 1449 C CA . ASP A 1 188 ? -3.618 9.627 16.600 1.00 87.75 188 ASP A CA 1
ATOM 1450 C C . ASP A 1 188 ? -2.991 8.384 17.238 1.00 87.75 188 ASP A C 1
ATOM 1452 O O . ASP A 1 188 ? -3.660 7.520 17.813 1.00 87.75 188 ASP A O 1
ATOM 1456 N N . LEU A 1 189 ? -1.670 8.281 17.128 1.00 84.69 189 LEU A N 1
ATOM 1457 C CA . LEU A 1 189 ? -0.941 7.193 17.758 1.00 84.69 189 LEU A CA 1
ATOM 1458 C C . LEU A 1 189 ? -0.778 7.464 19.260 1.00 84.69 189 LEU A C 1
ATOM 1460 O O . LEU A 1 189 ? -0.506 8.597 19.654 1.00 84.69 189 LEU A O 1
ATOM 1464 N N . PRO A 1 190 ? -0.835 6.428 20.118 1.00 84.12 190 PRO A N 1
ATOM 1465 C CA . PRO A 1 190 ? -0.476 6.568 21.518 1.00 84.12 190 PRO A CA 1
ATOM 1466 C C . PRO A 1 190 ? 0.939 7.155 21.655 1.00 84.12 190 PRO A C 1
ATOM 1468 O O . PRO A 1 190 ? 1.830 6.738 20.903 1.00 84.12 190 PRO A O 1
ATOM 1471 N N . PRO A 1 191 ? 1.210 8.019 22.652 1.00 79.25 191 PRO A N 1
ATOM 1472 C CA . PRO A 1 191 ? 2.486 8.733 22.765 1.00 79.25 191 PRO A CA 1
ATOM 1473 C C . PRO A 1 191 ? 3.724 7.823 22.744 1.00 79.25 191 PRO A C 1
ATOM 1475 O O . PRO A 1 191 ? 4.773 8.188 22.219 1.00 79.25 191 PRO A O 1
ATOM 1478 N N . ALA A 1 192 ? 3.618 6.607 23.286 1.00 78.56 192 ALA A N 1
ATOM 1479 C CA . ALA A 1 192 ? 4.696 5.619 23.243 1.00 78.56 192 ALA A CA 1
ATOM 1480 C C . ALA A 1 192 ? 5.001 5.121 21.813 1.00 78.56 192 ALA A C 1
ATOM 1482 O O . ALA A 1 192 ? 6.169 4.986 21.445 1.00 78.56 192 ALA A O 1
ATOM 1483 N N . HIS A 1 193 ? 3.967 4.888 20.995 1.00 75.62 193 HIS A N 1
ATOM 1484 C CA . HIS A 1 193 ? 4.116 4.476 19.596 1.00 75.62 193 HIS A CA 1
ATOM 1485 C C . HIS A 1 193 ? 4.677 5.617 18.747 1.00 75.62 193 HIS A C 1
ATOM 1487 O O . HIS A 1 193 ? 5.606 5.397 17.969 1.00 75.62 193 HIS A O 1
ATOM 1493 N N . GLU A 1 194 ? 4.178 6.837 18.953 1.00 76.19 194 GLU A N 1
ATOM 1494 C CA . GLU A 1 194 ? 4.672 8.037 18.276 1.00 76.19 194 GLU A CA 1
ATOM 1495 C C . GLU A 1 194 ? 6.163 8.268 18.564 1.00 76.19 194 GLU A C 1
ATOM 1497 O O . GLU A 1 194 ? 6.953 8.451 17.635 1.00 76.19 194 GLU A O 1
ATOM 1502 N N . ARG A 1 195 ? 6.584 8.184 19.836 1.00 75.94 195 ARG A N 1
ATOM 1503 C CA . ARG A 1 195 ? 7.997 8.331 20.231 1.00 75.94 195 ARG A CA 1
ATOM 1504 C C . ARG A 1 195 ? 8.881 7.269 19.588 1.00 75.94 195 ARG A C 1
ATOM 1506 O O . ARG A 1 195 ? 9.938 7.612 19.058 1.00 75.94 195 ARG A O 1
ATOM 1513 N N . ARG A 1 196 ? 8.446 6.003 19.597 1.00 76.88 196 ARG A N 1
ATOM 1514 C CA . ARG A 1 196 ? 9.189 4.888 18.989 1.00 76.88 196 ARG A CA 1
ATOM 1515 C C . ARG A 1 196 ? 9.359 5.082 17.484 1.00 76.88 196 ARG A C 1
ATOM 1517 O O . ARG A 1 196 ? 10.473 4.964 16.983 1.00 76.88 196 ARG A O 1
ATOM 1524 N N . LEU A 1 197 ? 8.281 5.413 16.773 1.00 72.25 197 LEU A N 1
ATOM 1525 C CA . LEU A 1 197 ? 8.310 5.627 15.323 1.00 72.25 197 LEU A CA 1
ATOM 1526 C C . LEU A 1 197 ? 9.097 6.881 14.944 1.00 72.25 197 LEU A C 1
ATOM 1528 O O . LEU A 1 197 ? 9.858 6.864 13.98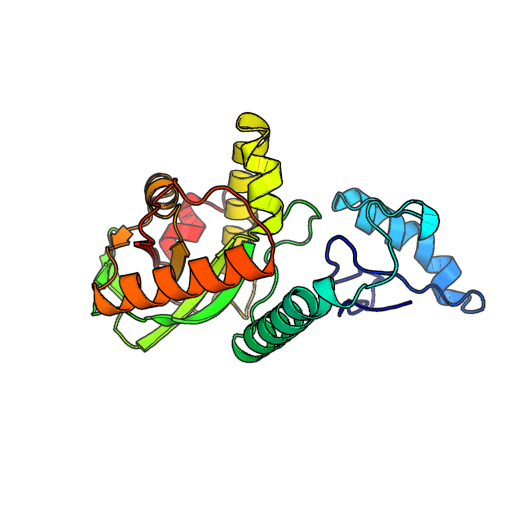2 1.00 72.25 197 LEU A O 1
ATOM 1532 N N . THR A 1 198 ? 8.987 7.946 15.736 1.00 70.12 198 THR A N 1
ATOM 1533 C CA . THR A 1 198 ? 9.790 9.159 15.551 1.00 70.12 198 THR A CA 1
ATOM 1534 C C . THR A 1 198 ? 11.273 8.855 15.733 1.00 70.12 198 THR A C 1
ATOM 1536 O O . THR A 1 198 ? 12.088 9.257 14.902 1.00 70.12 198 THR A O 1
ATOM 1539 N N . TRP A 1 199 ? 11.641 8.114 16.780 1.00 73.25 199 TRP A N 1
ATOM 1540 C CA . TRP A 1 199 ? 13.019 7.681 16.996 1.00 73.25 199 TRP A CA 1
ATOM 1541 C C . TRP A 1 199 ? 13.526 6.813 15.838 1.00 73.25 199 TRP A C 1
ATOM 1543 O O . TRP A 1 199 ? 14.565 7.125 15.260 1.00 73.25 199 TRP A O 1
ATOM 1553 N N . TRP A 1 200 ? 12.748 5.812 15.420 1.00 66.69 200 TRP A N 1
ATOM 1554 C CA . TRP A 1 200 ? 13.083 4.951 14.285 1.00 66.69 200 TRP A CA 1
ATOM 1555 C C . TRP A 1 200 ? 13.261 5.744 12.981 1.00 66.69 200 TRP A C 1
ATOM 1557 O O . TRP A 1 200 ? 14.249 5.570 12.272 1.00 66.69 200 TRP A O 1
ATOM 1567 N N . SER A 1 201 ? 12.382 6.715 12.714 1.00 64.62 201 SER A N 1
ATOM 1568 C CA . SER A 1 201 ? 12.495 7.592 11.543 1.00 64.62 201 SER A CA 1
ATOM 1569 C C . SER A 1 201 ? 13.781 8.429 11.541 1.00 64.62 201 SER A C 1
ATOM 1571 O O . SER A 1 201 ? 14.351 8.673 10.479 1.00 64.62 201 SER A O 1
ATOM 1573 N N . ARG A 1 202 ? 14.284 8.843 12.716 1.00 68.19 202 ARG A N 1
ATOM 1574 C CA . ARG A 1 202 ? 15.568 9.554 12.840 1.00 68.19 202 ARG A CA 1
ATOM 1575 C C . ARG A 1 202 ? 16.750 8.637 12.536 1.00 68.19 202 ARG A C 1
ATOM 1577 O O . ARG A 1 202 ? 17.694 9.088 11.892 1.00 68.19 202 ARG A O 1
ATOM 1584 N N . VAL A 1 203 ? 16.685 7.373 12.961 1.00 66.44 203 VAL A N 1
ATOM 1585 C CA . VAL A 1 203 ? 17.694 6.350 12.637 1.00 66.44 203 VAL A CA 1
ATOM 1586 C C . VAL A 1 203 ? 17.751 6.127 11.123 1.00 66.44 203 VAL A C 1
ATOM 1588 O O . VAL A 1 203 ? 18.821 6.269 10.534 1.00 66.44 203 VAL A O 1
ATOM 1591 N N . ILE A 1 204 ? 16.598 5.902 10.481 1.00 59.47 204 ILE A N 1
ATOM 1592 C CA . ILE A 1 204 ? 16.487 5.723 9.022 1.00 59.47 204 ILE A CA 1
ATOM 1593 C C . ILE A 1 204 ? 17.029 6.946 8.272 1.00 59.47 204 ILE A C 1
ATOM 1595 O O . ILE A 1 204 ? 17.891 6.812 7.408 1.00 59.47 204 ILE A O 1
ATOM 1599 N N . ARG A 1 205 ? 16.589 8.163 8.618 1.00 65.19 205 ARG A N 1
ATOM 1600 C CA . ARG A 1 205 ? 17.051 9.394 7.943 1.00 65.19 205 ARG A CA 1
ATOM 1601 C C . ARG A 1 205 ? 18.562 9.581 8.034 1.00 65.19 205 ARG A C 1
ATOM 1603 O O . ARG A 1 205 ? 19.175 10.032 7.070 1.00 65.19 205 ARG A O 1
ATOM 1610 N N . ARG A 1 206 ? 19.157 9.214 9.173 1.00 62.72 206 ARG A N 1
ATOM 1611 C CA . ARG A 1 206 ? 20.607 9.267 9.375 1.00 62.72 206 ARG A CA 1
ATOM 1612 C C . ARG A 1 206 ? 21.339 8.204 8.554 1.00 62.72 206 ARG A C 1
ATOM 1614 O O . ARG A 1 206 ? 22.414 8.501 8.048 1.00 62.72 206 ARG A O 1
ATOM 1621 N N . ALA A 1 207 ? 20.755 7.018 8.387 1.00 56.34 207 ALA A N 1
ATOM 1622 C CA . ALA A 1 207 ? 21.311 5.955 7.551 1.00 56.34 207 ALA A CA 1
ATOM 1623 C C . ALA A 1 207 ? 21.257 6.283 6.046 1.00 56.34 207 ALA A C 1
ATOM 1625 O O . ALA A 1 207 ? 22.214 6.003 5.333 1.00 56.34 207 ALA A O 1
ATOM 1626 N N . TYR A 1 208 ? 20.182 6.927 5.577 1.00 49.34 208 TYR A N 1
ATOM 1627 C CA . TYR A 1 208 ? 19.998 7.293 4.163 1.00 49.34 208 TYR A CA 1
ATOM 1628 C C . TYR A 1 208 ? 20.484 8.710 3.801 1.00 49.34 208 TYR A C 1
ATOM 1630 O O . TYR A 1 208 ? 20.343 9.128 2.655 1.00 49.34 208 TYR A O 1
ATOM 1638 N N . GLY A 1 209 ? 21.056 9.464 4.748 1.00 51.41 209 GLY A N 1
ATOM 1639 C CA . GLY A 1 209 ? 21.652 10.781 4.484 1.00 51.41 209 GLY A CA 1
ATOM 1640 C C . GLY A 1 209 ? 20.660 11.876 4.066 1.00 51.41 209 GLY A C 1
ATOM 1641 O O . GLY A 1 209 ? 21.039 12.796 3.345 1.00 51.41 209 GLY A O 1
ATOM 1642 N N . VAL A 1 210 ? 19.392 11.790 4.489 1.00 50.16 210 VAL A N 1
ATOM 1643 C CA . VAL A 1 210 ? 18.345 12.765 4.126 1.00 50.16 210 VAL A CA 1
ATOM 1644 C C . VAL A 1 210 ? 18.412 13.988 5.055 1.00 50.16 210 VAL A C 1
ATOM 1646 O O . VAL A 1 210 ? 18.167 13.876 6.257 1.00 50.16 210 VAL A O 1
ATOM 1649 N N . SER A 1 211 ? 18.725 15.158 4.486 1.00 39.88 211 SER A N 1
ATOM 1650 C CA . SER A 1 211 ? 19.227 16.354 5.193 1.00 39.88 211 SER A CA 1
ATOM 1651 C C . SER A 1 211 ? 18.199 17.416 5.622 1.00 39.88 211 SER A C 1
ATOM 1653 O O . SER A 1 211 ? 18.590 18.563 5.811 1.00 39.88 211 SER A O 1
ATOM 1655 N N . ASP A 1 212 ? 16.917 17.093 5.828 1.00 48.62 212 ASP A N 1
ATOM 1656 C CA . ASP A 1 212 ? 15.971 18.058 6.434 1.00 48.62 212 ASP A CA 1
ATOM 1657 C C . ASP A 1 212 ? 15.444 17.564 7.800 1.00 48.62 212 ASP A C 1
ATOM 1659 O O . ASP A 1 212 ? 14.521 16.742 7.855 1.00 48.62 212 ASP A O 1
ATOM 1663 N N . PRO A 1 213 ? 16.038 18.029 8.920 1.00 47.84 213 PRO A N 1
ATOM 1664 C CA . PRO A 1 213 ? 15.645 17.668 10.282 1.00 47.84 213 PRO A CA 1
ATOM 1665 C C . PRO A 1 213 ? 14.450 18.468 10.825 1.00 47.84 213 PRO A C 1
ATOM 1667 O O . PRO A 1 213 ? 13.990 18.172 11.931 1.00 47.84 213 PRO A O 1
ATOM 1670 N N . GLN A 1 214 ? 13.979 19.506 10.121 1.00 46.28 214 GLN A N 1
ATOM 1671 C CA . GLN A 1 214 ? 13.080 20.508 10.709 1.00 46.28 214 GLN A CA 1
ATOM 1672 C C . GLN A 1 214 ? 11.592 20.251 10.457 1.00 46.28 214 GLN A C 1
ATOM 1674 O O . GLN A 1 214 ? 10.753 20.724 11.228 1.00 46.28 214 GLN A O 1
ATOM 1679 N N . LYS A 1 215 ? 11.229 19.444 9.455 1.00 49.22 215 LYS A N 1
ATOM 1680 C CA . LYS A 1 215 ? 9.825 19.077 9.221 1.00 49.22 215 LYS A CA 1
ATOM 1681 C C . LYS A 1 215 ? 9.370 17.981 10.183 1.00 49.22 215 LYS A C 1
ATOM 1683 O O . LYS A 1 215 ? 9.477 16.785 9.907 1.00 49.22 215 LYS A O 1
ATOM 1688 N N . ARG A 1 216 ? 8.846 18.398 11.340 1.00 52.47 216 ARG A N 1
ATOM 1689 C CA . ARG A 1 216 ? 8.086 17.515 12.233 1.00 52.47 216 ARG A CA 1
ATOM 1690 C C . ARG A 1 216 ? 6.779 17.136 11.546 1.00 52.47 216 ARG A C 1
ATOM 1692 O O . ARG A 1 216 ? 5.880 17.960 11.430 1.00 52.47 216 ARG A O 1
ATOM 1699 N N . HIS A 1 217 ? 6.674 15.884 11.126 1.00 59.72 217 HIS A N 1
ATOM 1700 C CA . HIS A 1 217 ? 5.392 15.293 10.784 1.00 59.72 217 HIS A CA 1
ATOM 1701 C C . HIS A 1 217 ? 5.066 14.230 11.827 1.00 59.72 217 HIS A C 1
ATOM 1703 O O . HIS A 1 217 ? 5.831 13.279 11.996 1.00 59.72 217 HIS A O 1
ATOM 1709 N N . THR A 1 218 ? 3.965 14.417 12.549 1.00 67.44 218 THR A N 1
ATOM 1710 C CA . THR A 1 218 ? 3.485 13.437 13.522 1.00 67.44 218 THR A CA 1
ATOM 1711 C C . THR A 1 218 ? 2.862 12.268 12.762 1.00 67.44 218 THR A C 1
ATOM 1713 O O . THR A 1 218 ? 1.905 12.483 12.014 1.00 67.44 218 THR A O 1
ATOM 1716 N N . PRO A 1 219 ? 3.400 11.042 12.887 1.00 75.88 219 PRO A N 1
ATOM 1717 C CA . PRO A 1 219 ? 2.795 9.883 12.257 1.00 75.88 219 PRO A CA 1
ATOM 1718 C C . PRO A 1 219 ? 1.425 9.629 12.886 1.00 75.88 219 PRO A C 1
ATOM 1720 O O . PRO A 1 219 ? 1.299 9.563 14.108 1.00 75.88 219 PRO A O 1
ATOM 1723 N N . LYS A 1 220 ? 0.414 9.446 12.042 1.00 85.25 220 LYS A N 1
ATOM 1724 C CA . LYS A 1 220 ? -0.923 9.018 12.462 1.00 85.25 220 LYS A CA 1
ATOM 1725 C C . LYS A 1 220 ? -1.278 7.717 11.767 1.00 85.25 220 LYS A C 1
ATOM 1727 O O . LYS A 1 220 ? -0.696 7.379 10.731 1.00 85.25 220 LYS A O 1
ATOM 1732 N N . LEU A 1 221 ? -2.247 6.999 12.312 1.00 90.94 221 LEU A N 1
ATOM 1733 C CA . LEU A 1 221 ? -2.816 5.833 11.657 1.00 90.94 221 LEU A CA 1
ATOM 1734 C C . LEU A 1 221 ? -4.047 6.258 10.853 1.00 90.94 221 LEU A C 1
ATOM 1736 O O . LEU A 1 221 ? -4.889 6.990 11.352 1.00 90.94 221 LEU A O 1
ATOM 1740 N N . ALA A 1 222 ? -4.166 5.793 9.618 1.00 91.56 222 ALA A N 1
ATOM 1741 C CA . ALA A 1 222 ? -5.378 5.913 8.817 1.00 91.56 222 ALA A CA 1
ATOM 1742 C C . ALA A 1 222 ? -5.991 4.520 8.638 1.00 91.56 222 ALA A C 1
ATOM 1744 O O . ALA A 1 222 ? -5.270 3.605 8.249 1.00 91.56 222 ALA A O 1
ATOM 1745 N N . VAL A 1 223 ? -7.290 4.350 8.904 1.00 94.06 223 VAL A N 1
ATOM 1746 C CA . VAL A 1 223 ? -8.014 3.071 8.766 1.00 94.06 223 VAL A CA 1
ATOM 1747 C C . VAL A 1 223 ? -9.349 3.234 8.034 1.00 94.06 223 VAL A C 1
ATOM 1749 O O . VAL A 1 223 ? -10.032 4.250 8.175 1.00 94.06 223 VAL A O 1
ATOM 1752 N N . MET A 1 224 ? -9.703 2.239 7.221 1.00 94.75 224 MET A N 1
ATOM 1753 C CA . MET A 1 224 ? -10.980 2.139 6.508 1.00 94.75 224 MET A CA 1
ATOM 1754 C C . MET A 1 224 ? -11.313 0.663 6.255 1.00 94.75 224 MET A C 1
ATOM 1756 O O . MET A 1 224 ? -10.417 -0.144 6.013 1.00 94.75 224 MET A O 1
ATOM 1760 N N . SER A 1 225 ? -12.588 0.291 6.262 1.00 95.38 225 SER A N 1
ATOM 1761 C CA . SER A 1 225 ? -13.048 -1.013 5.784 1.00 95.38 225 SER A CA 1
ATOM 1762 C C . SER A 1 225 ? -12.678 -1.221 4.319 1.00 95.38 225 SER A C 1
ATOM 1764 O O . SER A 1 225 ? -12.666 -0.304 3.491 1.00 95.38 225 SER A O 1
ATOM 1766 N N . ARG A 1 226 ? -12.422 -2.481 3.974 1.00 94.81 226 ARG A N 1
ATOM 1767 C CA . ARG A 1 226 ? -12.106 -2.874 2.604 1.00 94.81 226 ARG A CA 1
ATOM 1768 C C . ARG A 1 226 ? -13.261 -2.547 1.660 1.00 94.81 226 ARG A C 1
ATOM 1770 O O . ARG A 1 226 ? -13.024 -2.027 0.575 1.00 94.81 226 ARG A O 1
ATOM 1777 N N . ALA A 1 227 ? -14.497 -2.824 2.081 1.00 93.38 227 ALA A N 1
ATOM 1778 C CA . ALA A 1 227 ? -15.690 -2.586 1.273 1.00 93.38 227 ALA A CA 1
ATOM 1779 C C . ALA A 1 227 ? -15.828 -1.103 0.892 1.00 93.38 227 ALA A C 1
ATOM 1781 O O . ALA A 1 227 ? -15.922 -0.790 -0.295 1.00 93.38 227 ALA A O 1
ATOM 1782 N N . ALA A 1 228 ? -15.731 -0.193 1.870 1.00 93.50 228 ALA A N 1
ATOM 1783 C CA . ALA A 1 228 ? -15.804 1.243 1.609 1.00 93.50 228 ALA A CA 1
ATOM 1784 C C . ALA A 1 228 ? -14.632 1.735 0.747 1.00 93.50 228 ALA A C 1
ATOM 1786 O O . ALA A 1 228 ? -14.816 2.592 -0.121 1.00 93.50 228 ALA A O 1
ATOM 1787 N N . PHE A 1 229 ? -13.430 1.187 0.953 1.00 93.25 229 PHE A N 1
ATOM 1788 C CA . PHE A 1 229 ? -12.261 1.557 0.158 1.00 93.25 229 PHE A CA 1
ATOM 1789 C C . PHE A 1 229 ? -12.433 1.163 -1.314 1.00 93.25 229 PHE A C 1
ATOM 1791 O O . PHE A 1 229 ? -12.237 1.991 -2.205 1.00 93.25 229 PHE A O 1
ATOM 1798 N N . VAL A 1 230 ? -12.857 -0.076 -1.575 1.00 93.94 230 VAL A N 1
ATOM 1799 C CA . VAL A 1 230 ? -13.115 -0.586 -2.929 1.00 93.94 230 VAL A CA 1
ATOM 1800 C C . VAL A 1 230 ? -14.237 0.201 -3.608 1.00 93.94 230 VAL A C 1
ATOM 1802 O O . VAL A 1 230 ? -14.092 0.596 -4.764 1.00 93.94 230 VAL A O 1
ATOM 1805 N N . GLU A 1 231 ? -15.337 0.469 -2.905 1.00 93.06 231 GLU A N 1
ATOM 1806 C CA . GLU A 1 231 ? -16.476 1.210 -3.458 1.00 93.06 231 GLU A CA 1
ATOM 1807 C C . GLU A 1 231 ? -16.087 2.621 -3.924 1.00 93.06 231 GLU A C 1
ATOM 1809 O O . GLU A 1 231 ? -16.493 3.058 -5.008 1.00 93.06 231 GLU A O 1
ATOM 1814 N N . ARG A 1 232 ? -15.280 3.323 -3.118 1.00 90.50 232 ARG A N 1
ATOM 1815 C CA . ARG A 1 232 ? -14.842 4.698 -3.393 1.00 90.50 232 ARG A CA 1
ATOM 1816 C C . ARG A 1 232 ? -13.794 4.774 -4.495 1.00 90.50 232 ARG A C 1
ATOM 1818 O O . ARG A 1 232 ? -13.828 5.706 -5.295 1.00 90.50 232 ARG A O 1
ATOM 1825 N N . HIS A 1 233 ? -12.854 3.829 -4.512 1.00 90.25 233 HIS A N 1
ATOM 1826 C CA . HIS A 1 233 ? -11.589 4.014 -5.226 1.00 90.25 233 HIS A CA 1
ATOM 1827 C C . HIS A 1 233 ? -11.352 3.051 -6.379 1.00 90.25 233 HIS A C 1
ATOM 1829 O O . HIS A 1 233 ? -10.442 3.291 -7.161 1.00 90.25 233 HIS A O 1
ATOM 1835 N N . ALA A 1 234 ? -12.139 1.987 -6.533 1.00 84.31 234 ALA A N 1
ATOM 1836 C CA . ALA A 1 234 ? -11.938 1.035 -7.625 1.00 84.31 234 ALA A CA 1
ATOM 1837 C C . ALA A 1 234 ? -12.859 1.283 -8.841 1.00 84.31 234 ALA A C 1
ATOM 1839 O O . ALA A 1 234 ? -13.033 0.386 -9.668 1.00 84.31 234 ALA A O 1
ATOM 1840 N N . ARG A 1 235 ? -13.464 2.475 -8.953 1.00 77.50 235 ARG A N 1
ATOM 1841 C CA . ARG A 1 235 ? -14.155 2.938 -10.172 1.00 77.50 235 ARG A CA 1
ATOM 1842 C C . ARG A 1 235 ? -13.128 3.484 -11.175 1.00 77.50 235 ARG A C 1
ATOM 1844 O O . ARG A 1 235 ? -12.157 4.121 -10.753 1.00 77.50 235 ARG A O 1
ATOM 1851 N N . ASP A 1 236 ? -13.344 3.210 -12.461 1.00 57.16 236 ASP A N 1
ATOM 1852 C CA . ASP A 1 236 ? -12.453 3.614 -13.560 1.00 57.16 236 ASP A CA 1
ATOM 1853 C C . ASP A 1 236 ? -12.460 5.131 -13.816 1.00 57.16 236 ASP A C 1
ATOM 1855 O O . ASP A 1 236 ? -13.549 5.749 -13.766 1.00 57.16 236 ASP A O 1
#

pLDDT: mean 74.54, std 14.6, range [28.41, 95.38]

Radius of gyration: 19.42 Å; chains: 1; bounding box: 52×40×52 Å

Foldseek 3Di:
DFDFPFDQDPLRETPRDAPVGDDDDDPPDPVCVVSVVVRVVNQVVLVHDDDDPVPPPPDDDDDPLLVLVVVVVVVVVVVCVVQVWGFQDDHNLQFKTKGKFFDDDAWAAAPVGDIDHGGAIAIEMDGDPVVVVVCVVPVVVVVVSVLVNLLSVLCCCCPPPVRVPGFKYKYWDLCLVVVVVLVWDKAADDPVVQVVVVVVVVSNCVSVVPPDPPDDRGTIMTMHTSVSSNVRRNDD

Secondary structure (DSSP, 8-state):
---S--PBPTTS-BTT--TTPPP---TT-HHHHHHHHHHHHHHHHTT-----GGGSTT-----GGGHHHHHHHHHHHHHHHHHT-EESSSSTT--EEEEEEE--SS-EE-TTSSEEPTT-EEEEEEE-HHHHHHHHT-HHHHHHHHHHHHHHHHHHHHH-TTTTT-SEEEEEETTHHHHHHTTPEEEEPPHHHHHHHHHHHHHHHHHTT----------EEEEEEHHHHHHHH---